Protein AF-A0A1S8C4M0-F1 (afdb_monomer_lite)

Radius of gyration: 33.31 Å; chains: 1; bounding box: 100×80×89 Å

pLDDT: mean 74.37, std 22.47, range [31.86, 97.0]

Structure (mmCIF, N/CA/C/O backbone):
data_AF-A0A1S8C4M0-F1
#
_entry.id   AF-A0A1S8C4M0-F1
#
loop_
_atom_site.group_PDB
_atom_site.id
_atom_site.type_symbol
_atom_site.label_atom_id
_atom_site.label_alt_id
_atom_site.label_comp_id
_atom_site.label_asym_id
_atom_site.label_entity_id
_atom_site.label_seq_id
_atom_site.pdbx_PDB_ins_code
_atom_site.Cartn_x
_atom_site.Cartn_y
_atom_site.Cartn_z
_atom_site.occupancy
_atom_site.B_iso_or_equiv
_atom_site.auth_seq_id
_atom_site.auth_comp_id
_atom_site.auth_asym_id
_atom_site.auth_atom_id
_atom_site.pdbx_PDB_model_num
ATOM 1 N N . MET A 1 1 ? 10.942 -2.043 18.643 1.00 88.62 1 MET A N 1
ATOM 2 C CA . MET A 1 1 ? 10.632 -0.975 17.652 1.00 88.62 1 MET A CA 1
ATOM 3 C C . MET A 1 1 ? 11.312 0.335 18.012 1.00 88.62 1 MET A C 1
ATOM 5 O O . MET A 1 1 ? 11.312 0.694 19.188 1.00 88.62 1 MET A O 1
ATOM 9 N N . ARG A 1 2 ? 11.883 1.050 17.033 1.00 90.56 2 ARG A N 1
ATOM 10 C CA . ARG A 1 2 ? 12.524 2.364 17.223 1.00 90.56 2 ARG A CA 1
ATOM 11 C C . ARG A 1 2 ? 12.150 3.335 16.090 1.00 90.56 2 ARG A C 1
ATOM 13 O O . ARG A 1 2 ? 11.425 2.985 15.162 1.00 90.56 2 ARG A O 1
ATOM 20 N N . GLY A 1 3 ? 12.601 4.586 16.212 1.00 92.50 3 GLY A N 1
ATOM 21 C CA . GLY A 1 3 ? 12.562 5.585 15.137 1.00 92.50 3 GLY A CA 1
ATOM 22 C C . GLY A 1 3 ? 11.184 5.799 14.502 1.00 92.50 3 GLY A C 1
ATOM 23 O O . GLY A 1 3 ? 10.171 5.893 15.195 1.00 92.50 3 GLY A O 1
ATOM 24 N N . GLY A 1 4 ? 11.157 5.885 13.169 1.00 92.31 4 GLY A N 1
ATOM 25 C CA . GLY A 1 4 ? 9.933 6.132 12.403 1.00 92.31 4 GLY A CA 1
ATOM 26 C C . GLY A 1 4 ? 8.882 5.029 12.548 1.00 92.31 4 GLY A C 1
ATOM 27 O O . GLY A 1 4 ? 7.693 5.331 12.562 1.00 92.31 4 GLY A O 1
ATOM 28 N N . ILE A 1 5 ? 9.301 3.772 12.730 1.00 94.56 5 ILE A N 1
ATOM 29 C CA . ILE A 1 5 ? 8.378 2.647 12.943 1.00 94.56 5 ILE A CA 1
ATOM 30 C C . ILE A 1 5 ? 7.670 2.781 14.292 1.00 94.56 5 ILE A C 1
ATOM 32 O O . ILE A 1 5 ? 6.451 2.638 14.367 1.00 94.56 5 ILE A O 1
ATOM 36 N N . LEU A 1 6 ? 8.412 3.117 15.352 1.00 94.88 6 LEU A N 1
ATOM 37 C CA . LEU A 1 6 ? 7.825 3.396 16.663 1.00 94.88 6 LEU A CA 1
ATOM 38 C C . LEU A 1 6 ? 6.861 4.589 16.604 1.00 94.88 6 LEU A C 1
ATOM 40 O O . LEU A 1 6 ? 5.791 4.530 17.202 1.00 94.88 6 LEU A O 1
ATOM 44 N N . ALA A 1 7 ? 7.212 5.645 15.867 1.00 95.25 7 ALA A N 1
ATOM 45 C CA . ALA A 1 7 ? 6.353 6.816 15.708 1.00 95.25 7 ALA A CA 1
ATOM 46 C C . ALA A 1 7 ? 5.040 6.488 14.974 1.00 95.25 7 ALA A C 1
ATOM 48 O O . ALA A 1 7 ? 3.979 6.939 15.397 1.00 95.25 7 ALA A O 1
ATOM 49 N N . ALA A 1 8 ? 5.088 5.670 13.919 1.00 94.19 8 ALA A N 1
ATOM 50 C CA . ALA A 1 8 ? 3.881 5.219 13.227 1.00 94.19 8 ALA A CA 1
ATOM 51 C C . ALA A 1 8 ? 3.015 4.306 14.102 1.00 94.19 8 ALA A C 1
ATOM 53 O O . ALA A 1 8 ? 1.800 4.470 14.128 1.00 94.19 8 ALA A O 1
ATOM 54 N N . TRP A 1 9 ? 3.624 3.395 14.867 1.00 95.25 9 TRP A N 1
ATOM 55 C CA . TRP A 1 9 ? 2.884 2.560 15.816 1.00 95.25 9 TRP A CA 1
ATOM 56 C C . TRP A 1 9 ? 2.224 3.394 16.923 1.00 95.25 9 TRP A C 1
ATOM 58 O O . TRP A 1 9 ? 1.066 3.165 17.263 1.00 95.25 9 TRP A O 1
ATOM 68 N N . ALA A 1 10 ? 2.915 4.421 17.423 1.00 95.56 10 ALA A N 1
ATOM 69 C CA . ALA A 1 10 ? 2.350 5.378 18.370 1.00 95.56 10 ALA A CA 1
ATOM 70 C C . ALA A 1 10 ? 1.155 6.141 17.775 1.00 95.56 10 ALA A C 1
ATOM 72 O O . ALA A 1 10 ? 0.122 6.273 18.430 1.00 95.56 10 ALA A O 1
ATOM 73 N N . ALA A 1 11 ? 1.274 6.602 16.526 1.00 94.25 11 ALA A N 1
ATOM 74 C CA . ALA A 1 11 ? 0.197 7.288 15.813 1.00 94.25 11 ALA A CA 1
ATOM 75 C C . ALA A 1 11 ? -1.017 6.380 15.540 1.00 94.25 11 ALA A C 1
ATOM 77 O O . ALA A 1 11 ? -2.141 6.871 15.472 1.00 94.25 11 ALA A O 1
ATOM 78 N N . ASP A 1 12 ? -0.801 5.068 15.425 1.00 92.62 12 ASP A N 1
ATOM 79 C CA . ASP A 1 12 ? -1.861 4.067 15.266 1.00 92.62 12 ASP A CA 1
ATOM 80 C C . ASP A 1 12 ? -2.571 3.723 16.590 1.00 92.62 12 ASP A C 1
ATOM 82 O O . ASP A 1 12 ? -3.593 3.044 16.578 1.00 92.62 12 ASP A O 1
ATOM 86 N N . GLY A 1 13 ? -2.075 4.212 17.735 1.00 94.62 13 GLY A N 1
ATOM 87 C CA . GLY A 1 13 ? -2.634 3.927 19.061 1.00 94.62 13 GLY A CA 1
ATOM 88 C C . GLY A 1 13 ? -1.960 2.764 19.795 1.00 94.62 13 GLY A C 1
ATOM 89 O O . GLY A 1 13 ? -2.571 2.168 20.685 1.00 94.62 13 GLY A O 1
ATOM 90 N N . PHE A 1 14 ? -0.711 2.448 19.443 1.00 94.19 14 PHE A N 1
ATOM 91 C CA . PHE A 1 14 ? 0.077 1.352 20.011 1.00 94.19 14 PHE A CA 1
ATOM 92 C C . PHE A 1 14 ? -0.670 0.004 19.957 1.00 94.19 14 PHE A C 1
ATOM 94 O O . PHE A 1 14 ? -1.312 -0.322 18.959 1.00 94.19 14 PHE A O 1
ATOM 101 N N . GLU A 1 15 ? -0.606 -0.804 21.017 1.00 94.75 15 GLU A N 1
ATOM 102 C CA . GLU A 1 15 ? -1.274 -2.103 21.109 1.00 94.75 15 GLU A CA 1
ATOM 103 C C . GLU A 1 15 ? -2.805 -2.025 21.061 1.00 94.75 15 GLU A C 1
ATOM 105 O O . GLU A 1 15 ? -3.465 -3.032 20.812 1.00 94.75 15 GLU A O 1
ATOM 110 N N . ARG A 1 16 ? -3.376 -0.839 21.300 1.00 95.12 16 ARG A N 1
ATOM 111 C CA . ARG A 1 16 ? -4.822 -0.588 21.215 1.00 95.12 16 ARG A CA 1
ATOM 112 C C . ARG A 1 16 ? -5.265 -0.205 19.801 1.00 95.12 16 ARG A C 1
ATOM 114 O O . ARG A 1 16 ? -6.466 -0.090 19.559 1.00 95.12 16 ARG A O 1
ATOM 121 N N . GLY A 1 17 ? -4.302 0.043 18.915 1.00 93.19 17 GLY A N 1
ATOM 122 C CA . GLY A 1 17 ? -4.503 0.362 17.512 1.00 93.19 17 GLY A CA 1
ATOM 123 C C . GLY A 1 17 ? -4.889 -0.841 16.663 1.00 93.19 17 GLY A C 1
ATOM 124 O O . GLY A 1 17 ? -5.008 -1.969 17.146 1.00 93.19 17 GLY A O 1
ATOM 125 N N . ARG A 1 18 ? -5.027 -0.609 15.355 1.00 92.88 18 ARG A N 1
ATOM 126 C CA . ARG A 1 18 ? -5.291 -1.686 14.384 1.00 92.88 18 ARG A CA 1
ATOM 127 C C . ARG A 1 18 ? -4.082 -2.604 14.200 1.00 92.88 18 ARG A C 1
ATOM 129 O O . ARG A 1 18 ? -4.261 -3.760 13.834 1.00 92.88 18 ARG A O 1
ATOM 136 N N . LEU A 1 19 ? -2.866 -2.115 14.456 1.00 93.50 19 LEU A N 1
ATOM 137 C CA . LEU A 1 19 ? -1.648 -2.920 14.365 1.00 93.50 19 LEU A CA 1
ATOM 138 C C . LEU A 1 19 ? -1.497 -3.921 15.519 1.00 93.50 19 LEU A C 1
ATOM 140 O O . LEU A 1 19 ? -0.955 -5.006 15.308 1.00 93.50 19 LEU A O 1
ATOM 144 N N . GLY A 1 20 ? -1.979 -3.600 16.721 1.00 95.62 20 GLY A N 1
ATOM 145 C CA . GLY A 1 20 ? -1.770 -4.438 17.902 1.00 95.62 20 GLY A CA 1
ATOM 146 C C . GLY A 1 20 ? -0.297 -4.499 18.326 1.00 95.62 20 GLY A C 1
ATOM 147 O O . GLY A 1 20 ? 0.457 -3.539 18.149 1.00 95.62 20 GLY A O 1
ATOM 148 N N . TYR A 1 21 ? 0.120 -5.619 18.918 1.00 95.94 21 TYR A N 1
ATOM 149 C CA . TYR A 1 21 ? 1.495 -5.788 19.395 1.00 95.94 21 TYR A CA 1
ATOM 150 C C . TYR A 1 21 ? 2.484 -6.091 18.257 1.00 95.94 21 TYR A C 1
ATOM 152 O O . TYR A 1 21 ? 2.124 -6.779 17.295 1.00 95.94 21 TYR A O 1
ATOM 160 N N . PRO A 1 22 ? 3.750 -5.647 18.375 1.00 95.69 22 PRO A N 1
ATOM 161 C CA . PRO A 1 22 ? 4.818 -6.089 17.486 1.00 95.69 22 PRO A CA 1
ATOM 162 C C . PRO A 1 22 ? 5.064 -7.596 17.642 1.00 95.69 22 PRO A C 1
ATOM 164 O O . PRO A 1 22 ? 5.117 -8.114 18.757 1.00 95.69 22 PRO A O 1
ATOM 167 N N . THR A 1 23 ? 5.231 -8.300 16.525 1.00 96.12 23 THR A N 1
ATOM 168 C CA . THR A 1 23 ? 5.541 -9.741 16.488 1.00 96.12 23 THR A CA 1
ATOM 169 C C . THR A 1 23 ? 7.000 -10.016 16.147 1.00 96.12 23 THR A C 1
ATOM 171 O O . THR A 1 23 ? 7.504 -11.098 16.441 1.00 96.12 23 THR A O 1
ATOM 174 N N . THR A 1 24 ? 7.691 -9.040 15.559 1.00 94.50 24 THR A N 1
ATOM 175 C CA . THR A 1 24 ? 9.130 -9.096 15.305 1.00 94.50 24 THR A CA 1
ATOM 176 C C . THR A 1 24 ? 9.814 -7.857 15.847 1.00 94.50 24 THR A C 1
ATOM 178 O O . THR A 1 24 ? 9.192 -6.820 16.072 1.00 94.50 24 THR A O 1
ATOM 181 N N . GLU A 1 25 ? 11.130 -7.944 15.994 1.00 92.69 25 GLU A N 1
ATOM 182 C CA . GLU A 1 25 ? 11.943 -6.740 16.065 1.00 92.69 25 GLU A CA 1
ATOM 183 C C . GLU A 1 25 ? 12.000 -6.040 14.703 1.00 92.69 25 GLU A C 1
ATOM 185 O O . GLU A 1 25 ? 11.656 -6.599 13.653 1.00 92.69 25 GLU A O 1
ATOM 190 N N . GLU A 1 26 ? 12.444 -4.791 14.745 1.00 93.38 26 GLU A N 1
ATOM 191 C CA . GLU A 1 26 ? 12.746 -4.007 13.555 1.00 93.38 26 GLU A CA 1
ATOM 192 C C . GLU A 1 26 ? 13.891 -4.660 12.775 1.00 93.38 26 GLU A C 1
ATOM 194 O O . GLU A 1 26 ? 14.965 -4.921 13.321 1.00 93.38 26 GLU A O 1
ATOM 199 N N . THR A 1 27 ? 13.641 -4.937 11.498 1.00 93.44 27 THR A N 1
ATOM 200 C CA . THR A 1 27 ? 14.558 -5.644 10.602 1.00 93.44 27 THR A CA 1
ATOM 201 C C . THR A 1 27 ? 14.859 -4.762 9.399 1.00 93.44 27 THR A C 1
ATOM 203 O O . THR A 1 27 ? 13.947 -4.191 8.808 1.00 93.44 27 THR A O 1
ATOM 206 N N . ALA A 1 28 ? 16.135 -4.635 9.033 1.00 91.44 28 ALA A N 1
ATOM 207 C CA . ALA A 1 28 ? 16.526 -3.918 7.824 1.00 91.44 28 ALA A CA 1
ATOM 208 C C . ALA A 1 28 ? 16.051 -4.668 6.569 1.00 91.44 28 ALA A C 1
ATOM 210 O O . ALA A 1 28 ? 16.033 -5.901 6.543 1.00 91.44 28 ALA A O 1
ATOM 211 N N . THR A 1 29 ? 15.692 -3.926 5.526 1.00 87.38 29 THR A N 1
ATOM 212 C CA . THR A 1 29 ? 15.385 -4.506 4.215 1.00 87.38 29 THR A CA 1
ATOM 213 C C . THR A 1 29 ? 16.646 -5.094 3.592 1.00 87.38 29 THR A C 1
ATOM 215 O O . THR A 1 29 ? 17.767 -4.699 3.923 1.00 87.38 29 THR A O 1
ATOM 218 N N . VAL A 1 30 ? 16.485 -6.065 2.692 1.00 85.25 30 VAL A N 1
ATOM 219 C CA . VAL A 1 30 ? 17.631 -6.806 2.127 1.00 85.25 30 VAL A CA 1
ATOM 220 C C . VAL A 1 30 ? 18.541 -5.897 1.300 1.00 85.25 30 VAL A C 1
ATOM 222 O O . VAL A 1 30 ? 19.758 -6.066 1.293 1.00 85.25 30 VAL A O 1
ATOM 225 N N . ASP A 1 31 ? 17.951 -4.919 0.622 1.00 81.75 31 ASP A N 1
ATOM 226 C CA . ASP A 1 31 ? 18.641 -3.902 -0.170 1.00 81.75 31 ASP A CA 1
ATOM 227 C C . ASP A 1 31 ? 19.213 -2.746 0.677 1.00 81.75 31 ASP A C 1
ATOM 229 O O . ASP A 1 31 ? 19.894 -1.869 0.145 1.00 81.75 31 ASP A O 1
ATOM 233 N N . GLY A 1 32 ? 18.944 -2.731 1.988 1.00 85.00 32 GLY A N 1
ATOM 234 C CA . GLY A 1 32 ? 19.356 -1.673 2.908 1.00 85.00 32 GLY A CA 1
ATOM 235 C C . GLY A 1 32 ? 18.655 -0.329 2.686 1.00 85.00 32 GLY A C 1
ATOM 236 O O . GLY A 1 32 ? 19.097 0.676 3.244 1.00 85.00 32 GLY A O 1
ATOM 237 N N . SER A 1 33 ? 17.590 -0.278 1.879 1.00 85.44 33 SER A N 1
ATOM 238 C CA . SER A 1 33 ? 16.848 0.958 1.593 1.00 85.44 33 SER A CA 1
ATOM 239 C C . SER A 1 33 ? 15.927 1.401 2.735 1.00 85.44 33 SER A C 1
ATOM 241 O O . SER A 1 33 ? 15.487 2.554 2.763 1.00 85.44 33 SER A O 1
ATOM 243 N N . GLY A 1 34 ? 15.661 0.520 3.699 1.00 90.75 34 GLY A N 1
ATOM 244 C CA . GLY A 1 34 ? 14.753 0.791 4.797 1.00 90.75 34 GLY A CA 1
ATOM 245 C C . GLY A 1 34 ? 14.803 -0.239 5.919 1.00 90.75 34 GLY A C 1
ATOM 246 O O . GLY A 1 34 ? 15.729 -1.041 6.052 1.00 90.75 34 GLY A O 1
ATOM 247 N N . ALA A 1 35 ? 13.772 -0.190 6.750 1.00 93.31 35 ALA A N 1
ATOM 248 C CA . ALA A 1 35 ? 13.523 -1.144 7.816 1.00 93.31 35 ALA A CA 1
ATOM 249 C C . ALA A 1 35 ? 12.028 -1.443 7.894 1.00 93.31 35 ALA A C 1
ATOM 251 O O . ALA A 1 35 ? 11.201 -0.613 7.532 1.00 93.31 35 ALA A O 1
ATOM 252 N N . PHE A 1 36 ? 11.662 -2.612 8.397 1.00 93.50 36 PHE A N 1
ATOM 253 C CA . PHE A 1 36 ? 10.274 -2.980 8.622 1.00 93.50 36 PHE A CA 1
ATOM 254 C C . PHE A 1 36 ? 10.101 -3.689 9.961 1.00 93.50 36 PHE A C 1
ATOM 256 O O . PHE A 1 36 ? 11.040 -4.248 10.530 1.00 93.50 36 PHE A O 1
ATOM 263 N N . GLY A 1 37 ? 8.875 -3.668 10.467 1.00 94.94 37 GLY A N 1
ATOM 264 C CA . GLY A 1 37 ? 8.465 -4.408 11.651 1.00 94.94 37 GLY A CA 1
ATOM 265 C C . GLY A 1 37 ? 7.113 -5.063 11.422 1.00 94.94 37 GLY A C 1
ATOM 266 O O . GLY A 1 37 ? 6.201 -4.430 10.885 1.00 94.94 37 GLY A O 1
ATOM 267 N N . TRP A 1 38 ? 6.985 -6.320 11.838 1.00 95.25 38 TRP A N 1
ATOM 268 C CA . TRP A 1 38 ? 5.715 -7.032 11.823 1.00 95.25 38 TRP A CA 1
ATOM 269 C C . TRP A 1 38 ? 4.949 -6.799 13.117 1.00 95.25 38 TRP A C 1
ATOM 271 O O . TRP A 1 38 ? 5.523 -6.718 14.206 1.00 95.25 38 TRP A O 1
ATOM 281 N N . PHE A 1 39 ? 3.636 -6.713 12.972 1.00 96.38 39 PHE A N 1
ATOM 282 C CA . PHE A 1 39 ? 2.665 -6.532 14.033 1.00 96.38 39 PHE A CA 1
ATOM 283 C C . PHE A 1 39 ? 1.536 -7.547 13.852 1.00 96.38 39 PHE A C 1
ATOM 285 O O . PHE A 1 39 ? 1.363 -8.131 12.782 1.00 96.38 39 PHE A O 1
ATOM 292 N N . GLN A 1 40 ? 0.743 -7.763 14.897 1.00 95.44 40 GLN A N 1
ATOM 293 C CA . GLN A 1 40 ? -0.381 -8.702 14.855 1.00 95.44 40 GLN A CA 1
ATOM 294 C C . GLN A 1 40 ? -1.384 -8.379 13.737 1.00 95.44 40 GLN A C 1
ATOM 296 O O . GLN A 1 40 ? -1.908 -9.290 13.102 1.00 95.44 40 GLN A O 1
ATOM 301 N N . GLY A 1 41 ? -1.635 -7.091 13.497 1.00 93.25 41 GLY A N 1
ATOM 302 C CA . GLY A 1 41 ? -2.585 -6.603 12.499 1.00 93.25 41 GLY A CA 1
ATOM 303 C C . GLY A 1 41 ? -1.973 -6.190 11.159 1.00 93.25 41 GLY A C 1
ATOM 304 O O . GLY A 1 41 ? -2.705 -5.733 10.284 1.00 93.25 41 GLY A O 1
ATOM 305 N N . GLY A 1 42 ? -0.656 -6.314 10.965 1.00 94.19 42 GLY A N 1
ATOM 306 C CA . GLY A 1 42 ? -0.018 -5.868 9.726 1.00 94.19 42 GLY A CA 1
ATOM 307 C C . GLY A 1 42 ? 1.485 -5.659 9.843 1.00 94.19 42 GLY A C 1
ATOM 308 O O . GLY A 1 42 ? 2.169 -6.318 10.622 1.00 94.19 42 GLY A O 1
ATOM 309 N N . ALA A 1 43 ? 2.010 -4.730 9.058 1.00 94.25 43 ALA A N 1
ATOM 310 C CA . ALA A 1 43 ? 3.410 -4.351 9.086 1.00 94.25 43 ALA A CA 1
ATOM 311 C C . ALA A 1 43 ? 3.553 -2.838 8.964 1.00 94.25 43 ALA A C 1
ATOM 313 O O . ALA A 1 43 ? 2.720 -2.147 8.373 1.00 94.25 43 ALA A O 1
ATOM 314 N N . VAL A 1 44 ? 4.653 -2.337 9.508 1.00 94.81 44 VAL A N 1
ATOM 315 C CA . VAL A 1 44 ? 5.096 -0.968 9.276 1.00 94.81 44 VAL A CA 1
ATOM 316 C C . VAL A 1 44 ? 6.409 -1.037 8.525 1.00 94.81 44 VAL A C 1
ATOM 318 O O . VAL A 1 44 ? 7.374 -1.621 9.016 1.00 94.81 44 VAL A O 1
ATOM 321 N N . TYR A 1 45 ? 6.432 -0.439 7.342 1.00 93.19 45 TYR A N 1
ATOM 322 C CA . TYR A 1 45 ? 7.621 -0.300 6.514 1.00 93.19 45 TYR A CA 1
ATOM 323 C C . TYR A 1 45 ? 8.132 1.128 6.607 1.00 93.19 45 TYR A C 1
ATOM 325 O O . TYR A 1 45 ? 7.358 2.065 6.475 1.00 93.19 45 TYR A O 1
ATOM 333 N N . TRP A 1 46 ? 9.421 1.325 6.813 1.00 93.94 46 TRP A N 1
ATOM 334 C CA . TRP A 1 46 ? 10.039 2.637 6.887 1.00 93.94 46 TRP A CA 1
ATOM 335 C C . TRP A 1 46 ? 11.171 2.749 5.878 1.00 93.94 46 TRP A C 1
ATOM 337 O O . TRP A 1 46 ? 12.013 1.862 5.780 1.00 93.94 46 TRP A O 1
ATOM 347 N N . SER A 1 47 ? 11.229 3.876 5.174 1.00 90.38 47 SER A N 1
ATOM 348 C CA . SER A 1 47 ? 12.402 4.264 4.391 1.00 90.38 47 SER A CA 1
ATOM 349 C C . SER A 1 47 ? 12.727 5.745 4.605 1.00 90.38 47 SER A C 1
ATOM 351 O O . SER A 1 47 ? 11.829 6.526 4.938 1.00 90.38 47 SER A O 1
ATOM 353 N N . PRO A 1 48 ? 13.973 6.187 4.360 1.00 88.88 48 PRO A N 1
ATOM 354 C CA . PRO A 1 48 ? 14.314 7.609 4.381 1.00 88.88 48 PRO A CA 1
ATOM 355 C C . PRO A 1 48 ? 13.521 8.434 3.358 1.00 88.88 48 PRO A C 1
ATOM 357 O O . PRO A 1 48 ? 13.286 9.618 3.575 1.00 88.88 48 PRO A O 1
ATOM 360 N N . ALA A 1 49 ? 13.117 7.815 2.243 1.00 86.44 49 ALA A N 1
ATOM 361 C CA . ALA A 1 49 ? 12.422 8.488 1.151 1.00 86.44 49 ALA A CA 1
ATOM 362 C C . ALA A 1 49 ? 10.932 8.709 1.439 1.00 86.44 49 ALA A C 1
ATOM 364 O O . ALA A 1 49 ? 10.374 9.727 1.038 1.00 86.44 49 ALA A O 1
ATOM 365 N N . THR A 1 50 ? 10.282 7.751 2.104 1.00 86.31 50 THR A N 1
ATOM 366 C CA . THR A 1 50 ? 8.818 7.728 2.247 1.00 86.31 50 THR A CA 1
ATOM 367 C C . THR A 1 50 ? 8.363 7.839 3.696 1.00 86.31 50 THR A C 1
ATOM 369 O O . THR A 1 50 ? 7.185 8.068 3.946 1.00 86.31 50 THR A O 1
ATOM 372 N N . GLY A 1 51 ? 9.265 7.732 4.671 1.00 91.00 51 GLY A N 1
ATOM 373 C CA . GLY A 1 51 ? 8.889 7.631 6.076 1.00 91.00 51 GLY A CA 1
ATOM 374 C C . GLY A 1 51 ? 8.221 6.291 6.385 1.00 91.00 51 GLY A C 1
ATOM 375 O O . GLY A 1 51 ? 8.397 5.317 5.655 1.00 91.00 51 GLY A O 1
ATOM 376 N N . ALA A 1 52 ? 7.491 6.229 7.499 1.00 93.44 52 ALA A N 1
ATOM 377 C CA . ALA A 1 52 ? 6.827 5.008 7.939 1.00 93.44 52 ALA A CA 1
ATOM 378 C C . ALA A 1 52 ? 5.445 4.860 7.289 1.00 93.44 52 ALA A C 1
ATOM 380 O O . ALA A 1 52 ? 4.598 5.743 7.398 1.00 93.44 52 ALA A O 1
ATOM 381 N N . GLN A 1 53 ? 5.226 3.717 6.651 1.00 93.44 53 GLN A N 1
ATOM 382 C CA . GLN A 1 53 ? 4.026 3.330 5.934 1.00 93.44 53 GLN A CA 1
ATOM 383 C C . GLN A 1 53 ? 3.413 2.107 6.605 1.00 93.44 53 GLN A C 1
ATOM 385 O O . GLN A 1 53 ? 4.041 1.054 6.721 1.00 93.44 53 GLN A O 1
ATOM 390 N N . VAL A 1 54 ? 2.179 2.271 7.073 1.00 92.75 54 VAL A N 1
ATOM 391 C CA . VAL A 1 54 ? 1.396 1.205 7.699 1.00 92.75 54 VAL A CA 1
ATOM 392 C C . VAL A 1 54 ? 0.638 0.451 6.612 1.00 92.75 54 VAL A C 1
ATOM 394 O O . VAL A 1 54 ? -0.066 1.065 5.806 1.00 92.75 54 VAL A O 1
ATOM 397 N N . MET A 1 55 ? 0.772 -0.873 6.604 1.00 92.31 55 MET A N 1
ATOM 398 C CA . MET A 1 55 ? 0.108 -1.763 5.654 1.00 92.31 55 MET A CA 1
ATOM 399 C C . MET A 1 55 ? -0.495 -2.957 6.386 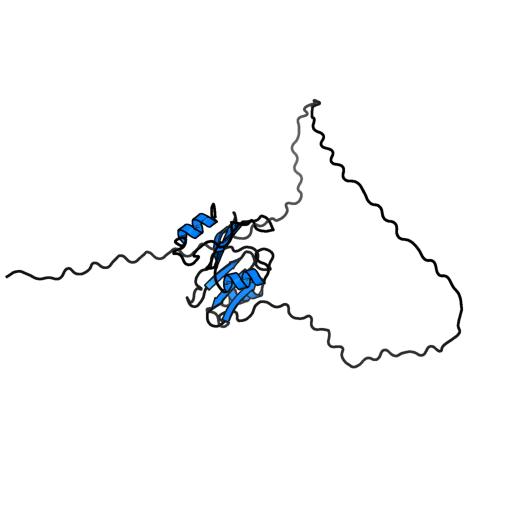1.00 92.31 55 MET A C 1
ATOM 401 O O . MET A 1 55 ? 0.096 -3.478 7.333 1.00 92.31 55 MET A O 1
ATOM 405 N N . SER A 1 56 ? -1.663 -3.411 5.939 1.00 91.81 56 SER A N 1
ATOM 406 C CA . SER A 1 56 ? -2.380 -4.508 6.586 1.00 91.81 56 SER A CA 1
ATOM 407 C C . SER A 1 56 ? -3.114 -5.404 5.589 1.00 91.81 56 SER A C 1
ATOM 409 O O . SER A 1 56 ? -3.196 -5.109 4.394 1.00 91.81 56 SER A O 1
ATOM 411 N N . GLY A 1 57 ? -3.614 -6.534 6.096 1.00 91.44 57 GLY A N 1
ATOM 412 C CA . GLY A 1 57 ? -4.547 -7.409 5.387 1.00 91.44 57 GLY A CA 1
ATOM 413 C C . GLY A 1 57 ? -4.094 -7.848 3.993 1.00 91.44 57 GLY A C 1
ATOM 414 O O . GLY A 1 57 ? -2.924 -8.163 3.761 1.00 91.44 57 GLY A O 1
ATOM 415 N N . ASP A 1 58 ? -5.052 -7.875 3.065 1.00 93.00 58 ASP A N 1
ATOM 416 C CA . ASP A 1 58 ? -4.859 -8.418 1.717 1.00 93.00 58 ASP A CA 1
ATOM 417 C C . ASP A 1 58 ? -3.822 -7.621 0.908 1.00 93.00 58 ASP A C 1
ATOM 419 O O . ASP A 1 58 ? -3.102 -8.200 0.099 1.00 93.00 58 ASP A O 1
ATOM 423 N N . ILE A 1 59 ? -3.707 -6.304 1.134 1.00 93.94 59 ILE A N 1
ATOM 424 C CA . ILE A 1 59 ? -2.722 -5.460 0.437 1.00 93.94 59 ILE A CA 1
ATOM 425 C C . ILE A 1 59 ? -1.304 -5.865 0.832 1.00 93.94 59 ILE A C 1
ATOM 427 O O . ILE A 1 59 ? -0.448 -6.051 -0.036 1.00 93.94 59 ILE A O 1
ATOM 431 N N . LEU A 1 60 ? -1.062 -6.030 2.135 1.00 93.69 60 LEU A N 1
ATOM 432 C CA . LEU A 1 60 ? 0.223 -6.507 2.633 1.00 93.69 60 LEU A CA 1
ATOM 433 C C . LEU A 1 60 ? 0.514 -7.918 2.113 1.00 93.69 60 LEU A C 1
ATOM 435 O O . LEU A 1 60 ? 1.610 -8.164 1.620 1.00 93.69 60 LEU A O 1
ATOM 439 N N . ALA A 1 61 ? -0.470 -8.819 2.156 1.00 92.50 61 ALA A N 1
ATOM 440 C CA . ALA A 1 61 ? -0.317 -10.182 1.655 1.00 92.50 61 ALA A CA 1
ATOM 441 C C . ALA A 1 61 ? 0.039 -10.222 0.157 1.00 92.50 61 ALA A C 1
ATOM 443 O O . ALA A 1 61 ? 0.949 -10.954 -0.235 1.00 92.50 61 ALA A O 1
ATOM 444 N N . ALA A 1 62 ? -0.620 -9.405 -0.671 1.00 93.12 62 ALA A N 1
ATOM 445 C CA . ALA A 1 62 ? -0.325 -9.302 -2.099 1.00 93.12 62 ALA A CA 1
ATOM 446 C C . ALA A 1 62 ? 1.097 -8.775 -2.352 1.00 93.12 62 ALA A C 1
ATOM 448 O O . ALA A 1 62 ? 1.827 -9.333 -3.171 1.00 93.12 62 ALA A O 1
ATOM 449 N N . TRP A 1 63 ? 1.526 -7.747 -1.611 1.00 93.31 63 TRP A N 1
ATOM 450 C CA . TRP A 1 63 ? 2.877 -7.192 -1.740 1.00 93.31 63 TRP A CA 1
ATOM 451 C C . TRP A 1 63 ? 3.973 -8.168 -1.275 1.00 93.31 63 TRP A C 1
ATOM 453 O O . TRP A 1 63 ? 5.014 -8.300 -1.919 1.00 93.31 63 TRP A O 1
ATOM 463 N N . VAL A 1 64 ? 3.722 -8.922 -0.204 1.00 91.31 64 VAL A N 1
ATOM 464 C CA . VAL A 1 64 ? 4.605 -10.002 0.268 1.00 91.31 64 VAL A CA 1
ATOM 465 C C . VAL A 1 64 ? 4.740 -11.096 -0.791 1.00 91.31 64 VAL A C 1
ATOM 467 O O . VAL A 1 64 ? 5.851 -11.527 -1.100 1.00 91.31 64 VAL A O 1
ATOM 470 N N . ALA A 1 65 ? 3.619 -11.529 -1.375 1.00 91.56 65 ALA A N 1
ATOM 471 C CA . ALA A 1 65 ? 3.577 -12.636 -2.329 1.00 91.56 65 ALA A CA 1
ATOM 472 C C . ALA A 1 65 ? 4.392 -12.371 -3.605 1.00 91.56 65 ALA A C 1
ATOM 474 O O . ALA A 1 65 ? 4.907 -13.309 -4.213 1.00 91.56 65 ALA A O 1
ATOM 475 N N . GLN A 1 66 ? 4.551 -11.105 -3.992 1.00 89.75 66 GLN A N 1
ATOM 476 C CA . GLN A 1 66 ? 5.366 -10.715 -5.144 1.00 89.75 66 GLN A CA 1
ATOM 477 C C . GLN A 1 66 ? 6.853 -10.466 -4.819 1.00 89.75 66 GLN A C 1
ATOM 479 O O . GLN A 1 66 ? 7.600 -10.070 -5.714 1.00 89.75 66 GLN A O 1
ATOM 484 N N . GLY A 1 67 ? 7.291 -10.667 -3.571 1.00 89.25 67 GLY A N 1
ATOM 485 C CA . GLY A 1 67 ? 8.692 -10.500 -3.168 1.00 89.25 67 GLY A CA 1
ATOM 486 C C . GLY A 1 67 ? 9.047 -9.135 -2.572 1.00 89.25 67 GLY A C 1
ATOM 487 O O . GLY A 1 67 ? 10.201 -8.721 -2.678 1.00 89.25 67 GLY A O 1
ATOM 488 N N . PHE A 1 68 ? 8.090 -8.451 -1.936 1.00 90.06 68 PHE A N 1
ATOM 489 C CA . PHE A 1 68 ? 8.311 -7.186 -1.223 1.00 90.06 68 PHE A CA 1
ATOM 490 C C . PHE A 1 68 ? 8.937 -6.088 -2.108 1.00 90.06 68 PHE A C 1
ATOM 492 O O . PHE A 1 68 ? 8.519 -5.897 -3.254 1.00 90.06 68 PHE A O 1
ATOM 499 N N . GLU A 1 69 ? 9.932 -5.361 -1.590 1.00 87.94 69 GLU A N 1
ATOM 500 C CA . GLU A 1 69 ? 10.665 -4.299 -2.276 1.00 87.94 69 GLU A CA 1
ATOM 501 C C . GLU A 1 69 ? 11.496 -4.796 -3.464 1.00 87.94 69 GLU A C 1
ATOM 503 O O . GLU A 1 69 ? 11.794 -4.023 -4.369 1.00 87.94 69 GLU A O 1
ATOM 508 N N . GLN A 1 70 ? 11.828 -6.090 -3.501 1.00 88.31 70 GLN A N 1
ATOM 509 C CA . GLN A 1 70 ? 12.514 -6.719 -4.634 1.00 88.31 70 GLN A CA 1
ATOM 510 C C . GLN A 1 70 ? 11.538 -7.133 -5.747 1.00 88.31 70 GLN A C 1
ATOM 512 O O . GLN A 1 70 ? 11.959 -7.531 -6.835 1.00 88.31 70 GLN A O 1
ATOM 517 N N . GLY A 1 71 ? 10.234 -7.067 -5.468 1.00 89.94 71 GLY A N 1
ATOM 518 C CA . GLY A 1 71 ? 9.174 -7.382 -6.410 1.00 89.94 71 GLY A CA 1
ATOM 519 C C . GLY A 1 71 ? 8.927 -6.276 -7.443 1.00 89.94 71 GLY A C 1
ATOM 520 O O . GLY A 1 71 ? 9.499 -5.187 -7.368 1.00 89.94 71 GLY A O 1
ATOM 521 N N . PRO A 1 72 ? 8.012 -6.508 -8.401 1.00 92.00 72 PRO A N 1
ATOM 522 C CA . PRO A 1 72 ? 7.758 -5.587 -9.510 1.00 92.00 72 PRO A CA 1
ATOM 523 C C . PRO A 1 72 ? 7.294 -4.186 -9.096 1.00 92.00 72 PRO A C 1
ATOM 525 O O . PRO A 1 72 ? 7.458 -3.248 -9.872 1.00 92.00 72 PRO A O 1
ATOM 528 N N . LEU A 1 73 ? 6.691 -4.034 -7.911 1.00 93.44 73 LEU A N 1
ATOM 529 C CA . LEU A 1 73 ? 6.193 -2.739 -7.435 1.00 93.44 73 LEU A CA 1
ATOM 530 C C . LEU A 1 73 ? 7.260 -1.892 -6.731 1.00 93.44 73 LEU A C 1
ATOM 532 O O . LEU A 1 73 ? 7.101 -0.673 -6.671 1.00 93.44 73 LEU A O 1
ATOM 536 N N . GLY A 1 74 ? 8.324 -2.508 -6.212 1.00 91.50 74 GLY A N 1
ATOM 537 C CA . GLY A 1 74 ? 9.300 -1.833 -5.360 1.00 91.50 74 GLY A CA 1
ATOM 538 C C . GLY A 1 74 ? 8.767 -1.501 -3.961 1.00 91.50 74 GLY A C 1
ATOM 539 O O . GLY A 1 74 ? 7.84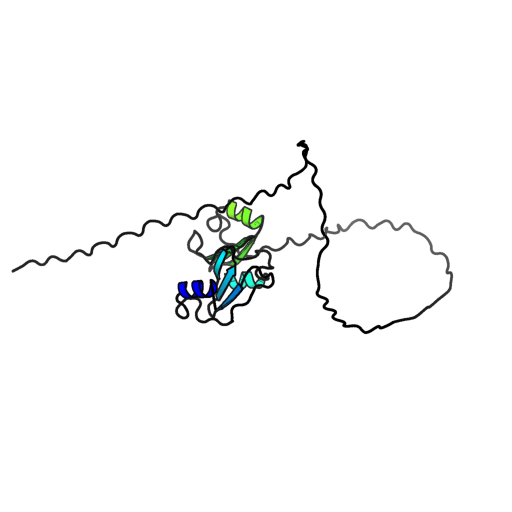1 -2.141 -3.449 1.00 91.50 74 GLY A O 1
ATOM 540 N N . SER A 1 75 ? 9.372 -0.488 -3.337 1.00 90.81 75 SER A N 1
ATOM 541 C CA . SER A 1 75 ? 9.010 -0.014 -1.993 1.00 90.81 75 SER A CA 1
ATOM 542 C C . SER A 1 75 ? 7.689 0.773 -1.978 1.00 90.81 75 SER A C 1
ATOM 544 O O . SER A 1 75 ? 7.376 1.465 -2.955 1.00 90.81 75 SER A O 1
ATOM 546 N N . PRO A 1 76 ? 6.928 0.736 -0.867 1.00 91.88 76 PRO A N 1
ATOM 547 C CA . PRO A 1 76 ? 5.719 1.539 -0.706 1.00 91.88 76 PRO A CA 1
ATOM 548 C C . PRO A 1 76 ? 6.042 3.036 -0.620 1.00 91.88 76 PRO A C 1
ATOM 550 O O . PRO A 1 76 ? 6.953 3.461 0.098 1.00 91.88 76 PRO A O 1
ATOM 553 N N . THR A 1 77 ? 5.265 3.841 -1.344 1.00 91.94 77 THR A N 1
ATOM 554 C CA . THR A 1 77 ? 5.340 5.311 -1.354 1.00 91.94 77 THR A CA 1
ATOM 555 C C . THR A 1 77 ? 4.243 5.959 -0.524 1.00 91.94 77 THR A C 1
ATOM 557 O O . THR A 1 77 ? 4.417 7.085 -0.063 1.00 91.94 77 THR A O 1
ATOM 560 N N . THR A 1 78 ? 3.146 5.242 -0.283 1.00 91.06 78 THR A N 1
ATOM 561 C CA . THR A 1 78 ? 2.067 5.659 0.615 1.00 91.06 78 THR A CA 1
ATOM 562 C C . THR A 1 78 ? 1.700 4.533 1.568 1.00 91.06 78 THR A C 1
ATOM 564 O O . THR A 1 78 ? 2.021 3.370 1.338 1.00 91.06 78 THR A O 1
ATOM 567 N N . GLY A 1 79 ? 0.959 4.871 2.616 1.00 88.94 79 GLY A N 1
ATOM 568 C CA . GLY A 1 79 ? 0.291 3.892 3.453 1.00 88.94 79 GLY A CA 1
ATOM 569 C C . GLY A 1 79 ? -0.956 3.376 2.749 1.00 88.94 79 GLY A C 1
ATOM 570 O O . GLY A 1 79 ? -1.340 3.851 1.668 1.00 88.94 79 GLY A O 1
ATOM 571 N N . GLU A 1 80 ? -1.605 2.408 3.382 1.00 92.25 80 GLU A N 1
ATOM 572 C CA . GLU A 1 80 ? -2.961 2.023 3.012 1.00 92.25 80 GLU A CA 1
ATOM 573 C C . GLU A 1 80 ? -3.929 3.200 3.237 1.00 92.25 80 GLU A C 1
ATOM 575 O O . GLU A 1 80 ? -4.025 3.737 4.344 1.00 92.25 80 GLU A O 1
ATOM 580 N N . HIS A 1 81 ? -4.632 3.609 2.180 1.00 91.44 81 HIS A N 1
ATOM 581 C CA . HIS A 1 81 ? -5.611 4.701 2.184 1.00 91.44 81 HIS A CA 1
ATOM 582 C C . HIS A 1 81 ? -6.895 4.275 1.457 1.00 91.44 81 HIS A C 1
ATOM 584 O O . HIS A 1 81 ? -6.835 3.396 0.597 1.00 91.44 81 HIS A O 1
ATOM 590 N N . PRO A 1 82 ? -8.062 4.861 1.777 1.00 94.06 82 PRO A N 1
ATOM 591 C CA . PRO A 1 82 ? -9.303 4.538 1.079 1.00 94.06 82 PRO A CA 1
ATOM 592 C C . PRO A 1 82 ? -9.248 4.954 -0.399 1.00 94.06 82 PRO A C 1
ATOM 594 O O . PRO A 1 82 ? -8.648 5.974 -0.743 1.00 94.06 82 PRO A O 1
ATOM 597 N N . THR A 1 83 ? -9.904 4.181 -1.265 1.00 93.75 83 THR A N 1
ATOM 598 C CA . THR A 1 83 ? -10.111 4.538 -2.679 1.00 93.75 83 THR A CA 1
ATOM 599 C C . THR A 1 83 ? -11.061 5.724 -2.833 1.00 93.75 83 THR A C 1
ATOM 601 O O . THR A 1 83 ? -11.810 6.059 -1.912 1.00 93.75 83 THR A O 1
ATOM 604 N N . ALA A 1 84 ? -11.060 6.372 -4.002 1.00 90.81 84 ALA A N 1
ATOM 605 C CA . ALA A 1 84 ? -11.828 7.597 -4.229 1.00 90.81 84 ALA A CA 1
ATOM 606 C C . ALA A 1 84 ? -13.348 7.367 -4.193 1.00 90.81 84 ALA A C 1
ATOM 608 O O . ALA A 1 84 ? -14.110 8.281 -3.884 1.00 90.81 84 ALA A O 1
ATOM 609 N N . ASP A 1 85 ? -13.795 6.149 -4.494 1.00 91.38 85 ASP A N 1
ATOM 610 C CA . ASP A 1 85 ? -15.190 5.724 -4.361 1.00 91.38 85 ASP A CA 1
ATOM 611 C C . ASP A 1 85 ? -15.579 5.285 -2.932 1.00 91.38 85 ASP A C 1
ATOM 613 O O . ASP A 1 85 ? -16.753 5.011 -2.670 1.00 91.38 85 ASP A O 1
ATOM 617 N N . GLY A 1 86 ? -14.610 5.205 -2.011 1.00 92.81 86 GLY A N 1
ATOM 618 C CA . GLY A 1 86 ? -14.795 4.793 -0.620 1.00 92.81 86 GLY A CA 1
ATOM 619 C C . GLY A 1 86 ? -15.128 3.311 -0.416 1.00 92.81 86 GLY A C 1
ATOM 620 O O . GLY A 1 86 ? -15.542 2.938 0.682 1.00 92.81 86 GLY A O 1
ATOM 621 N N . ARG A 1 87 ? -14.994 2.456 -1.439 1.00 93.69 87 ARG A N 1
ATOM 622 C CA . ARG A 1 87 ? -15.392 1.032 -1.369 1.00 93.69 87 ARG A CA 1
ATOM 623 C C . ARG A 1 87 ? -14.229 0.073 -1.159 1.00 93.69 87 ARG A C 1
ATOM 625 O O . ARG A 1 87 ? -14.446 -1.132 -1.024 1.00 93.69 87 ARG A O 1
ATOM 632 N N . GLY A 1 88 ? -13.012 0.587 -1.109 1.00 94.31 88 GLY A N 1
ATOM 633 C CA . GLY A 1 88 ? -11.806 -0.208 -1.011 1.00 94.31 88 GLY A CA 1
ATOM 634 C C . GLY A 1 88 ? -10.654 0.574 -0.410 1.00 94.31 88 GLY A C 1
ATOM 635 O O . GLY A 1 88 ? -10.806 1.713 0.032 1.00 94.31 88 GLY A O 1
ATOM 636 N N . SER A 1 89 ? -9.496 -0.067 -0.425 1.00 95.31 89 SER A N 1
ATOM 637 C CA . SER A 1 89 ? -8.233 0.517 0.003 1.00 95.31 89 SER A CA 1
ATOM 638 C C . SER A 1 89 ? -7.219 0.418 -1.126 1.00 95.31 89 SER A C 1
ATOM 640 O O . SER A 1 89 ? -7.285 -0.494 -1.951 1.00 95.31 89 SER A O 1
ATOM 642 N N . ALA A 1 90 ? -6.252 1.322 -1.142 1.00 95.69 90 ALA A N 1
ATOM 643 C CA . ALA A 1 90 ? -5.132 1.285 -2.057 1.00 95.69 90 ALA A CA 1
ATOM 644 C C . ALA A 1 90 ? -3.822 1.632 -1.348 1.00 95.69 90 ALA A C 1
ATOM 646 O O . ALA A 1 90 ? -3.792 2.324 -0.329 1.00 95.69 90 ALA A O 1
ATOM 647 N N . THR A 1 91 ? -2.723 1.169 -1.929 1.00 96.25 91 THR A N 1
ATOM 648 C CA . THR A 1 91 ? -1.364 1.574 -1.575 1.00 96.25 91 THR A CA 1
ATOM 649 C C . THR A 1 91 ? -0.580 1.809 -2.854 1.00 96.25 91 THR A C 1
ATOM 651 O O . THR A 1 91 ? -0.608 0.976 -3.761 1.00 96.25 91 THR A O 1
ATOM 654 N N . TRP A 1 92 ? 0.134 2.931 -2.916 1.00 95.00 92 TRP A N 1
ATOM 655 C CA . TRP A 1 92 ? 1.068 3.221 -3.993 1.00 95.00 92 TRP A CA 1
ATOM 656 C C . TRP A 1 92 ? 2.469 2.740 -3.639 1.00 95.00 92 TRP A C 1
ATOM 658 O O . TRP A 1 92 ? 2.904 2.779 -2.486 1.00 95.00 92 TRP A O 1
ATOM 668 N N . PHE A 1 93 ? 3.176 2.308 -4.671 1.00 95.00 93 PHE A N 1
ATOM 669 C CA . PHE A 1 93 ? 4.551 1.844 -4.637 1.00 95.00 93 PHE A CA 1
ATOM 670 C C . PHE A 1 93 ? 5.354 2.563 -5.722 1.00 95.00 93 PHE A C 1
ATOM 672 O O . PHE A 1 93 ? 4.796 3.230 -6.596 1.00 95.00 93 PHE A O 1
ATOM 679 N N . GLN A 1 94 ? 6.676 2.410 -5.694 1.00 92.81 94 GLN A N 1
ATOM 680 C CA . GLN A 1 94 ? 7.590 3.052 -6.647 1.00 92.81 94 GLN A CA 1
ATOM 681 C C . GLN A 1 94 ? 7.232 2.794 -8.118 1.00 92.81 94 GLN A C 1
ATOM 683 O O . GLN A 1 94 ? 7.437 3.664 -8.966 1.00 92.81 94 GLN A O 1
ATOM 688 N N . HIS A 1 95 ? 6.709 1.609 -8.433 1.00 93.94 95 HIS A N 1
ATOM 689 C CA . HIS A 1 95 ? 6.455 1.176 -9.809 1.00 93.94 95 HIS A CA 1
ATOM 690 C C . HIS A 1 95 ? 5.005 0.751 -10.060 1.00 93.94 95 HIS A C 1
ATOM 692 O O . HIS A 1 95 ? 4.690 0.204 -11.121 1.00 93.94 95 HIS A O 1
ATOM 698 N N . GLY A 1 96 ? 4.096 0.995 -9.119 1.00 95.81 96 GLY A N 1
ATOM 699 C CA . GLY A 1 96 ? 2.697 0.644 -9.307 1.00 95.81 96 GLY A CA 1
ATOM 700 C C . GLY A 1 96 ? 1.832 0.883 -8.082 1.00 95.81 96 GLY A C 1
ATOM 701 O O . GLY A 1 96 ? 2.183 1.664 -7.204 1.00 95.81 96 GLY A O 1
ATOM 702 N N . ALA A 1 97 ? 0.692 0.207 -8.032 1.00 96.25 97 ALA A N 1
ATOM 703 C CA . ALA A 1 97 ? -0.255 0.316 -6.934 1.00 96.25 97 ALA A CA 1
ATOM 704 C C . ALA A 1 97 ? -0.931 -1.025 -6.668 1.00 96.25 97 ALA A C 1
ATOM 706 O O . ALA A 1 97 ? -1.178 -1.782 -7.604 1.00 96.25 97 ALA A O 1
ATOM 707 N N . THR A 1 98 ? -1.282 -1.281 -5.413 1.00 97.00 98 THR A N 1
ATOM 708 C CA . THR A 1 98 ? -2.154 -2.393 -5.022 1.00 97.00 98 THR A CA 1
ATOM 709 C C . THR A 1 98 ? -3.493 -1.832 -4.596 1.00 97.00 98 THR A C 1
ATOM 711 O O . THR A 1 98 ? -3.545 -0.952 -3.742 1.00 97.00 98 THR A O 1
ATOM 714 N N . TYR A 1 99 ? -4.565 -2.351 -5.186 1.00 96.00 99 TYR A N 1
ATOM 715 C CA . TYR A 1 99 ? -5.944 -1.994 -4.885 1.00 96.00 99 TYR A CA 1
ATOM 716 C C . TYR A 1 99 ? -6.658 -3.190 -4.288 1.00 96.00 99 TYR A C 1
ATOM 718 O O . TYR A 1 99 ? -6.540 -4.304 -4.791 1.00 96.00 99 TYR A O 1
ATOM 726 N N . ARG A 1 100 ? -7.437 -2.945 -3.242 1.00 95.94 100 ARG A N 1
ATOM 727 C CA . ARG A 1 100 ? -8.233 -3.946 -2.549 1.00 95.94 100 ARG A CA 1
ATOM 728 C C . ARG A 1 100 ? -9.680 -3.515 -2.505 1.00 95.94 100 ARG A C 1
ATOM 730 O O . ARG A 1 100 ? -9.985 -2.437 -2.006 1.00 95.94 100 ARG A O 1
ATOM 737 N N . SER A 1 101 ? -10.577 -4.398 -2.923 1.00 95.25 101 SER A N 1
ATOM 738 C CA . SER A 1 101 ? -12.013 -4.250 -2.673 1.00 95.25 101 SER A CA 1
ATOM 739 C C . SER A 1 101 ? -12.569 -5.494 -1.977 1.00 95.25 101 SER A C 1
ATOM 741 O O . SER A 1 101 ? -12.008 -6.579 -2.137 1.00 95.25 101 SER A O 1
ATOM 743 N N . PRO A 1 102 ? -13.687 -5.390 -1.239 1.00 92.88 102 PRO A N 1
ATOM 744 C CA . PRO A 1 102 ? -14.376 -6.562 -0.702 1.00 92.88 102 PRO A CA 1
ATOM 745 C C . PRO A 1 102 ? -14.818 -7.562 -1.780 1.00 92.88 102 PRO A C 1
ATOM 747 O O . PRO A 1 102 ? -14.952 -8.745 -1.490 1.00 92.88 102 PRO A O 1
ATOM 750 N N . ALA A 1 103 ? -15.069 -7.091 -3.006 1.00 91.19 103 ALA A N 1
ATOM 751 C CA . ALA A 1 103 ? -15.587 -7.915 -4.095 1.00 91.19 103 ALA A CA 1
ATOM 752 C C . ALA A 1 103 ? -14.489 -8.685 -4.841 1.00 91.19 103 ALA A C 1
ATOM 754 O O . ALA A 1 103 ? -14.735 -9.796 -5.303 1.00 91.19 103 ALA A O 1
ATOM 755 N N . THR A 1 104 ? -13.303 -8.093 -4.983 1.00 91.88 104 THR A N 1
ATOM 756 C CA . THR A 1 104 ? -12.223 -8.643 -5.815 1.00 91.88 104 THR A CA 1
ATOM 757 C C . THR A 1 104 ? -11.029 -9.139 -5.007 1.00 91.88 104 THR A C 1
ATOM 759 O O . THR A 1 104 ? -10.286 -9.980 -5.491 1.00 91.88 104 THR A O 1
ATOM 762 N N . GLY A 1 105 ? -10.869 -8.696 -3.759 1.00 93.81 105 GLY A N 1
ATOM 763 C CA . GLY A 1 105 ? -9.630 -8.896 -3.011 1.00 93.81 105 GLY A CA 1
ATOM 764 C C . GLY A 1 105 ? -8.564 -7.881 -3.422 1.00 93.81 105 GLY A C 1
ATOM 765 O O . GLY A 1 105 ? -8.884 -6.844 -4.010 1.00 93.81 105 GLY A O 1
ATOM 766 N N . ALA A 1 106 ? -7.308 -8.141 -3.051 1.00 95.44 106 ALA A N 1
ATOM 767 C CA . ALA A 1 106 ? -6.178 -7.274 -3.371 1.00 95.44 106 ALA A CA 1
ATOM 768 C C . ALA A 1 106 ? -5.490 -7.694 -4.672 1.00 95.44 106 ALA A C 1
ATOM 770 O O . ALA A 1 106 ? -5.068 -8.839 -4.812 1.00 95.44 106 ALA A O 1
ATOM 771 N N . HIS A 1 107 ? -5.324 -6.734 -5.577 1.00 95.69 107 HIS A N 1
ATOM 772 C CA . HIS A 1 107 ? -4.627 -6.904 -6.843 1.00 95.69 107 HIS A CA 1
ATOM 773 C C . HIS A 1 107 ? -3.704 -5.730 -7.107 1.00 95.69 107 HIS A C 1
ATOM 775 O O . HIS A 1 107 ? -4.071 -4.568 -6.908 1.00 95.69 107 HIS A O 1
ATOM 781 N N . TRP A 1 108 ? -2.504 -6.035 -7.581 1.00 95.06 108 TRP A N 1
ATOM 782 C CA . TRP A 1 108 ? -1.533 -5.017 -7.948 1.00 95.06 108 TRP A CA 1
ATOM 783 C C . TRP A 1 108 ? -1.595 -4.695 -9.432 1.00 95.06 108 TRP A C 1
ATOM 785 O O . TRP A 1 108 ? -1.987 -5.515 -10.247 1.00 95.06 108 TRP A O 1
ATOM 795 N N . LEU A 1 109 ? -1.217 -3.479 -9.799 1.00 95.56 109 LEU A N 1
ATOM 796 C CA . LEU A 1 109 ? -1.150 -2.987 -11.166 1.00 95.56 109 LEU A CA 1
ATOM 797 C C . LEU A 1 109 ? 0.176 -2.247 -11.338 1.00 95.56 109 LEU A C 1
ATOM 799 O O . LEU A 1 109 ? 0.603 -1.498 -10.462 1.00 95.56 109 LEU A O 1
ATOM 803 N N . THR A 1 110 ? 0.828 -2.431 -12.484 1.00 95.38 110 THR A N 1
ATOM 804 C CA . THR A 1 110 ? 2.104 -1.776 -12.804 1.00 95.38 110 THR A CA 1
ATOM 805 C C . THR A 1 110 ? 2.165 -1.366 -14.274 1.00 95.38 110 THR A C 1
ATOM 807 O O . THR A 1 110 ? 1.413 -1.873 -15.119 1.00 95.38 110 THR A O 1
ATOM 810 N N . GLY A 1 111 ? 3.085 -0.452 -14.584 1.00 93.56 111 GLY A N 1
ATOM 811 C CA . GLY A 1 111 ? 3.475 -0.114 -15.946 1.00 93.56 111 GLY A CA 1
ATOM 812 C C . GLY A 1 111 ? 2.302 0.327 -16.837 1.00 93.56 111 GLY A C 1
ATOM 813 O O . GLY A 1 111 ? 1.404 1.036 -16.377 1.00 93.56 111 GLY A O 1
ATOM 814 N N . PRO A 1 112 ? 2.275 -0.088 -18.120 1.00 93.94 112 PRO A N 1
ATOM 815 C CA . PRO A 1 112 ? 1.250 0.352 -19.068 1.00 93.94 112 PRO A CA 1
ATOM 816 C C . PRO A 1 112 ? -0.180 -0.062 -18.706 1.00 93.94 112 PRO A C 1
ATOM 818 O O . PRO A 1 112 ? -1.122 0.620 -19.100 1.00 93.94 112 PRO A O 1
ATOM 821 N N . ILE A 1 113 ? -0.358 -1.169 -17.974 1.00 93.75 113 ILE A N 1
ATOM 822 C CA . ILE A 1 113 ? -1.690 -1.625 -17.550 1.00 93.75 113 ILE A CA 1
ATOM 823 C C . ILE A 1 113 ? -2.259 -0.642 -16.530 1.00 93.75 113 ILE A C 1
ATOM 825 O O . ILE A 1 113 ? -3.387 -0.184 -16.696 1.00 93.75 113 ILE A O 1
ATOM 829 N N . LEU A 1 114 ? -1.457 -0.273 -15.525 1.00 94.94 114 LEU A N 1
ATOM 830 C CA . LEU A 1 114 ? -1.840 0.753 -14.562 1.00 94.94 114 LEU A CA 1
ATOM 831 C C . LEU A 1 114 ? -2.137 2.073 -15.275 1.00 94.94 114 LEU A C 1
ATOM 833 O O . LEU A 1 114 ? -3.207 2.632 -15.081 1.00 94.94 114 LEU A O 1
ATOM 837 N N . ALA A 1 115 ? -1.247 2.530 -16.161 1.00 94.38 115 ALA A N 1
ATOM 838 C CA . ALA A 1 115 ? -1.441 3.784 -16.890 1.00 94.38 115 ALA A CA 1
ATOM 839 C C . ALA A 1 115 ? -2.758 3.814 -17.692 1.00 94.38 115 ALA A C 1
ATOM 841 O O . ALA A 1 115 ? -3.481 4.808 -17.662 1.00 94.38 115 ALA A O 1
ATOM 842 N N . ALA A 1 116 ? -3.101 2.718 -18.375 1.00 94.94 116 ALA A N 1
ATOM 843 C CA . ALA A 1 116 ? -4.342 2.618 -19.141 1.00 94.94 116 ALA A CA 1
ATOM 844 C C . ALA A 1 116 ? -5.598 2.583 -18.256 1.00 94.94 116 ALA A C 1
ATOM 846 O O . ALA A 1 116 ? -6.644 3.084 -18.667 1.00 94.94 116 ALA A O 1
ATOM 847 N N . TRP A 1 117 ? -5.510 1.985 -17.068 1.00 95.12 117 TRP A N 1
ATOM 848 C CA . TRP A 1 117 ? -6.606 1.950 -16.100 1.00 95.12 117 TRP A CA 1
ATOM 849 C C . TRP A 1 117 ? -6.810 3.315 -15.425 1.00 95.12 117 TRP A C 1
ATOM 851 O O . TRP A 1 117 ? -7.933 3.808 -15.360 1.00 95.12 117 TRP A O 1
ATOM 861 N N . VAL A 1 118 ? -5.721 3.992 -15.048 1.00 94.25 118 VAL A N 1
ATOM 862 C CA . VAL A 1 118 ? -5.731 5.378 -14.544 1.00 94.25 118 VAL A CA 1
ATOM 863 C C . VAL A 1 118 ? -6.372 6.336 -15.554 1.00 94.25 118 VAL A C 1
ATOM 865 O O . VAL A 1 118 ? -7.223 7.143 -15.190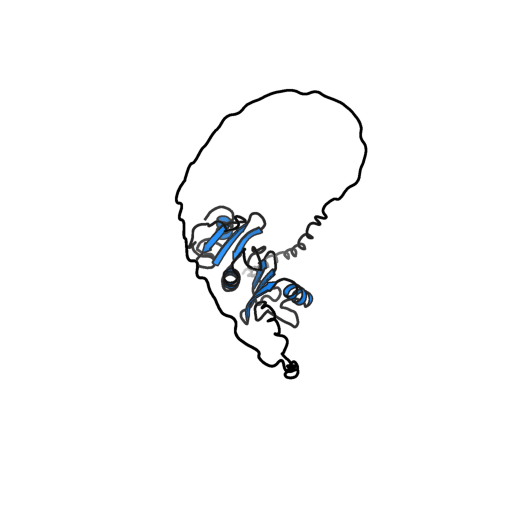 1.00 94.25 118 VAL A O 1
ATOM 868 N N . ALA A 1 119 ? -6.027 6.212 -16.840 1.00 95.94 119 ALA A N 1
ATOM 869 C CA . ALA A 1 119 ? -6.602 7.034 -17.910 1.00 95.94 119 ALA A CA 1
ATOM 870 C C . ALA A 1 119 ? -8.120 6.839 -18.101 1.00 95.94 119 ALA A C 1
ATOM 872 O O . ALA A 1 119 ? -8.762 7.640 -18.776 1.00 95.94 119 ALA A O 1
ATOM 873 N N . GLN A 1 120 ? -8.689 5.780 -17.522 1.00 95.62 120 GLN A N 1
ATOM 874 C CA . GLN A 1 120 ? -10.111 5.456 -17.573 1.00 95.62 120 GLN A CA 1
ATOM 875 C C . GLN A 1 120 ? -10.843 5.786 -16.265 1.00 95.62 120 GLN A C 1
ATOM 877 O O . GLN A 1 120 ? -11.928 5.265 -16.054 1.00 95.62 120 GLN A O 1
ATOM 882 N N . ASP A 1 121 ? -10.289 6.666 -15.423 1.00 94.94 121 ASP A N 1
ATOM 883 C CA . ASP A 1 121 ? -10.854 7.076 -14.125 1.00 94.94 121 ASP A CA 1
ATOM 884 C C . ASP A 1 121 ? -10.829 5.979 -13.041 1.00 94.94 121 ASP A C 1
ATOM 886 O O . ASP A 1 121 ? -11.708 5.900 -12.182 1.00 94.94 121 ASP A O 1
ATOM 890 N N . PHE A 1 122 ? -9.770 5.161 -13.047 1.00 94.75 122 PHE A N 1
ATOM 891 C CA . PHE A 1 122 ? -9.458 4.211 -11.974 1.00 94.75 122 PHE A CA 1
ATOM 892 C C . PHE A 1 122 ? -10.638 3.262 -11.660 1.00 94.75 122 PHE A C 1
ATOM 894 O O . PHE A 1 122 ? -11.286 2.738 -12.570 1.00 94.75 122 PHE A O 1
ATOM 901 N N . GLU A 1 123 ? -10.936 3.037 -10.375 1.00 93.69 123 GLU A N 1
ATOM 902 C CA . GLU A 1 123 ? -12.025 2.187 -9.893 1.00 93.69 123 GLU A CA 1
ATOM 903 C C . GLU A 1 123 ? -13.423 2.768 -10.141 1.00 93.69 123 GLU A C 1
ATOM 905 O O . GLU A 1 123 ? -14.411 2.036 -10.075 1.00 93.69 123 GLU A O 1
ATOM 910 N N . ARG A 1 124 ? -13.519 4.066 -10.455 1.00 93.62 124 ARG A N 1
ATOM 911 C CA . ARG A 1 124 ? -14.776 4.731 -10.845 1.00 93.62 124 ARG A CA 1
ATOM 912 C C . ARG A 1 124 ? -15.068 4.585 -12.336 1.00 93.62 124 ARG A C 1
ATOM 914 O O . ARG A 1 124 ? -16.194 4.819 -12.775 1.00 93.62 124 ARG A O 1
ATOM 921 N N . GLY A 1 125 ? -14.050 4.194 -13.095 1.00 92.56 125 GLY A N 1
ATOM 922 C CA . GLY A 1 125 ? -14.113 3.935 -14.515 1.00 92.56 125 GLY A CA 1
ATOM 923 C C . GLY A 1 125 ? -14.989 2.745 -14.899 1.00 92.56 125 GLY A C 1
ATOM 924 O O . GLY A 1 125 ? -15.395 1.943 -14.055 1.00 92.56 125 GLY A O 1
ATOM 925 N N . PRO A 1 126 ? -15.211 2.542 -16.208 1.00 93.62 126 PRO A N 1
ATOM 926 C CA . PRO A 1 126 ? -15.998 1.418 -16.716 1.00 93.62 126 PRO A CA 1
ATOM 927 C C . PRO A 1 126 ? -15.382 0.045 -16.400 1.00 93.62 126 PRO A C 1
ATOM 929 O O . PRO A 1 126 ? -16.078 -0.964 -16.476 1.00 93.62 126 PRO A O 1
ATOM 932 N N . LEU A 1 127 ? -14.087 -0.006 -16.068 1.00 93.50 127 LEU A N 1
ATOM 933 C CA . LEU A 1 127 ? -13.386 -1.240 -15.707 1.00 93.50 127 LEU A CA 1
ATOM 934 C C . LEU A 1 127 ? -13.540 -1.611 -14.226 1.00 93.50 127 LEU A C 1
ATOM 936 O O . LEU A 1 127 ? -13.322 -2.771 -13.884 1.00 93.50 127 LEU A O 1
ATOM 940 N N . GLY A 1 128 ? -13.917 -0.665 -13.361 1.00 94.25 128 GLY A N 1
ATOM 941 C CA . GLY A 1 128 ? -14.005 -0.891 -11.920 1.00 94.25 128 GLY A CA 1
ATOM 942 C C . GLY A 1 128 ? -12.673 -1.311 -11.292 1.00 94.25 128 GLY A C 1
ATOM 943 O O . GLY A 1 128 ? -11.593 -0.982 -11.789 1.00 94.25 128 GLY A O 1
ATOM 944 N N . TYR A 1 129 ? -12.750 -2.054 -10.187 1.00 95.75 129 TYR A N 1
ATOM 945 C CA . TYR A 1 129 ? -11.573 -2.609 -9.519 1.00 95.75 129 TYR A CA 1
ATOM 946 C C . TYR A 1 129 ? -10.897 -3.711 -10.341 1.00 95.75 129 TYR A C 1
ATOM 948 O O . TYR A 1 129 ? -11.579 -4.498 -11.004 1.00 95.75 129 TYR A O 1
ATOM 956 N N . PRO A 1 130 ? -9.564 -3.849 -10.232 1.00 94.69 130 PRO A N 1
ATOM 957 C CA . PRO A 1 130 ? -8.874 -5.014 -10.764 1.00 94.69 130 PRO A CA 1
ATOM 958 C C . PRO A 1 130 ? -9.390 -6.310 -10.119 1.00 94.69 130 PRO A C 1
ATOM 960 O O . PRO A 1 130 ? -9.720 -6.341 -8.934 1.00 94.69 130 PRO A O 1
ATOM 963 N N . VAL A 1 131 ? -9.439 -7.374 -10.925 1.00 94.56 131 VAL A N 1
ATOM 964 C CA . VAL A 1 131 ? -9.899 -8.730 -10.547 1.00 94.56 131 VAL A CA 1
ATOM 965 C C . VAL A 1 131 ? -8.794 -9.787 -10.637 1.00 94.56 131 VAL A C 1
ATOM 967 O O . VAL A 1 131 ? -9.018 -10.964 -10.367 1.00 94.56 131 VAL A O 1
ATOM 970 N N . SER A 1 132 ? -7.617 -9.395 -11.119 1.00 92.94 132 SER A N 1
ATOM 971 C CA . SER A 1 132 ? -6.461 -10.271 -11.257 1.00 92.94 132 SER A CA 1
ATOM 972 C C . SER A 1 132 ? -5.192 -9.447 -11.384 1.00 92.94 132 SER A C 1
ATOM 974 O O . SER A 1 132 ? -5.209 -8.373 -11.990 1.00 92.94 132 SER A O 1
ATOM 976 N N . ASP A 1 133 ? -4.087 -10.020 -10.936 1.00 92.44 133 ASP A N 1
ATOM 977 C CA . ASP A 1 133 ? -2.765 -9.427 -11.094 1.00 92.44 133 ASP A CA 1
ATOM 978 C C . ASP A 1 133 ? -2.328 -9.380 -12.579 1.00 92.44 133 ASP A C 1
ATOM 980 O O . ASP A 1 133 ? -2.884 -10.073 -13.440 1.00 92.44 133 ASP A O 1
ATOM 984 N N . PRO A 1 134 ? -1.331 -8.559 -12.939 1.00 88.44 134 PRO A N 1
ATOM 985 C CA . PRO A 1 134 ? -0.677 -8.601 -14.231 1.00 88.44 134 PRO A CA 1
ATOM 986 C C . PRO A 1 134 ? 0.051 -9.925 -14.438 1.00 88.44 134 PRO A C 1
ATOM 988 O O . PRO A 1 134 ? 1.004 -10.258 -13.740 1.00 88.44 134 PRO A O 1
ATOM 991 N N . HIS A 1 135 ? -0.339 -10.651 -15.481 1.00 83.06 135 HIS A N 1
ATOM 992 C CA . HIS A 1 135 ? 0.344 -11.871 -15.895 1.00 83.06 135 HIS A CA 1
ATOM 993 C C . HIS A 1 135 ? 0.962 -11.657 -17.279 1.00 83.06 135 HIS A C 1
ATOM 995 O O . HIS A 1 135 ? 0.297 -11.107 -18.169 1.00 83.06 135 HIS A O 1
ATOM 1001 N N . PRO A 1 136 ? 2.214 -12.094 -17.515 1.00 76.00 136 PRO A N 1
ATOM 1002 C CA . PRO A 1 136 ? 2.801 -12.047 -18.843 1.00 76.00 136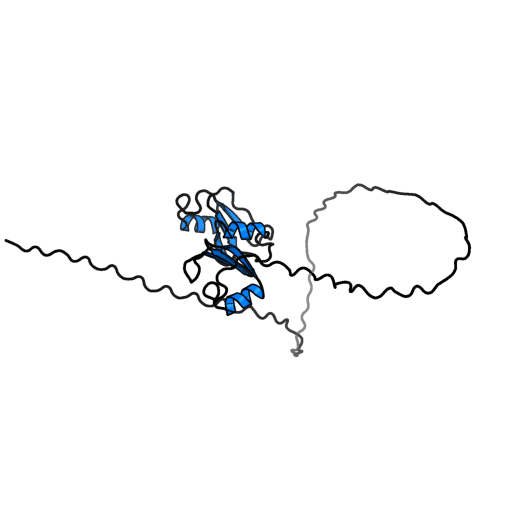 PRO A CA 1
ATOM 1003 C C . PRO A 1 136 ? 1.884 -12.745 -19.845 1.00 76.00 136 PRO A C 1
ATOM 1005 O O . PRO A 1 136 ? 1.431 -13.868 -19.615 1.00 76.00 136 PRO A O 1
ATOM 1008 N N . ARG A 1 137 ? 1.636 -12.112 -20.997 1.00 75.31 137 ARG A N 1
ATOM 1009 C CA . ARG A 1 137 ? 0.981 -12.822 -22.098 1.00 75.31 137 ARG A CA 1
ATOM 1010 C C . ARG A 1 137 ? 1.892 -13.980 -22.488 1.00 75.31 137 ARG A C 1
ATOM 1012 O O . ARG A 1 137 ? 3.010 -13.751 -22.952 1.00 75.31 137 ARG A O 1
ATOM 1019 N N . GLY A 1 138 ? 1.417 -15.209 -22.283 1.00 65.00 138 GLY A N 1
ATOM 1020 C CA . GLY A 1 138 ? 2.144 -16.410 -22.676 1.00 65.00 138 GLY A CA 1
ATOM 1021 C C . GLY A 1 138 ? 2.620 -16.260 -24.116 1.00 65.00 138 GLY A C 1
ATOM 1022 O O . GLY A 1 138 ? 1.843 -15.858 -24.991 1.00 65.00 138 GLY A O 1
ATOM 1023 N N . ARG A 1 139 ? 3.911 -16.518 -24.364 1.00 64.38 139 ARG A N 1
ATOM 1024 C CA . ARG A 1 139 ? 4.444 -16.499 -25.728 1.00 64.38 139 ARG A CA 1
ATOM 1025 C C . ARG A 1 139 ? 3.571 -17.441 -26.543 1.00 64.38 139 ARG A C 1
ATOM 1027 O O . ARG A 1 139 ? 3.532 -18.637 -26.267 1.00 64.38 139 ARG A O 1
ATOM 1034 N N . ARG A 1 140 ? 2.849 -16.911 -27.533 1.00 61.78 140 ARG A N 1
ATOM 1035 C CA . ARG A 1 140 ? 2.184 -17.767 -28.511 1.00 61.78 140 ARG A CA 1
ATOM 1036 C C . ARG A 1 140 ? 3.298 -18.576 -29.158 1.00 61.78 140 ARG A C 1
ATOM 1038 O O . ARG A 1 140 ? 4.108 -18.012 -29.891 1.00 61.78 140 ARG A O 1
ATOM 1045 N N . HIS A 1 141 ? 3.368 -19.873 -28.865 1.00 58.06 141 HIS A N 1
ATOM 1046 C CA . HIS A 1 141 ? 4.135 -20.773 -29.709 1.00 58.06 141 HIS A CA 1
ATOM 1047 C C . HIS A 1 141 ? 3.617 -20.535 -31.128 1.00 58.06 141 HIS A C 1
ATOM 1049 O O . HIS A 1 141 ? 2.396 -20.599 -31.321 1.00 58.06 141 HIS A O 1
ATOM 1055 N N . PRO A 1 142 ? 4.475 -20.176 -32.101 1.00 62.78 142 PRO A N 1
ATOM 1056 C CA . PRO A 1 142 ? 4.021 -20.047 -33.471 1.00 62.78 142 PRO A CA 1
ATOM 1057 C C . PRO A 1 142 ? 3.347 -21.369 -33.818 1.00 62.78 142 PRO A C 1
ATOM 1059 O O . PRO A 1 142 ? 3.974 -22.428 -33.747 1.00 62.78 142 PRO A O 1
ATOM 1062 N N . ARG A 1 143 ? 2.035 -21.313 -34.077 1.00 60.28 143 ARG A N 1
ATOM 1063 C CA . ARG A 1 143 ? 1.232 -22.468 -34.465 1.00 60.28 143 ARG A CA 1
ATOM 1064 C C . ARG A 1 143 ? 1.965 -23.089 -35.646 1.00 60.28 143 ARG A C 1
ATOM 1066 O O . ARG A 1 143 ? 1.998 -22.484 -36.715 1.00 60.28 143 ARG A O 1
ATOM 1073 N N . ARG A 1 144 ? 2.612 -24.244 -35.449 1.00 58.62 144 ARG A N 1
ATOM 1074 C CA . ARG A 1 144 ? 3.173 -25.018 -36.559 1.00 58.62 144 ARG A CA 1
ATOM 1075 C C . ARG A 1 144 ? 1.979 -25.350 -37.442 1.00 58.62 144 ARG A C 1
ATOM 1077 O O . ARG A 1 144 ? 1.149 -26.176 -37.074 1.00 58.62 144 ARG A O 1
ATOM 1084 N N . LEU A 1 145 ? 1.845 -24.630 -38.549 1.00 65.62 145 LEU A N 1
ATOM 1085 C CA . LEU A 1 145 ? 0.866 -24.953 -39.572 1.00 65.62 145 LEU A CA 1
ATOM 1086 C C . LEU A 1 145 ? 1.186 -26.385 -40.037 1.00 65.62 145 LEU A C 1
ATOM 1088 O O . LEU A 1 145 ? 2.340 -26.656 -40.389 1.00 65.62 145 LEU A O 1
ATOM 1092 N N . PRO A 1 146 ? 0.232 -27.327 -39.987 1.00 54.66 146 PRO A N 1
ATOM 1093 C CA . PRO A 1 146 ? 0.449 -28.656 -40.528 1.00 54.66 146 PRO A CA 1
ATOM 1094 C C . PRO A 1 146 ? 0.461 -28.523 -42.050 1.00 54.66 146 PRO A C 1
ATOM 1096 O O . PRO A 1 146 ? -0.583 -28.360 -42.668 1.00 54.66 146 PRO A O 1
ATOM 1099 N N . GLY A 1 147 ? 1.649 -28.519 -42.655 1.00 55.47 147 GLY A N 1
ATOM 1100 C CA . GLY A 1 147 ? 1.742 -28.472 -44.113 1.00 55.47 147 GLY A CA 1
ATOM 1101 C C . GLY A 1 147 ? 3.006 -27.838 -44.666 1.00 55.47 147 GLY A C 1
ATOM 1102 O O . GLY A 1 147 ? 2.930 -26.884 -45.428 1.00 55.47 147 GLY A O 1
ATOM 1103 N N . ARG A 1 148 ? 4.175 -28.375 -44.323 1.00 49.84 148 ARG A N 1
ATOM 1104 C CA . ARG A 1 148 ? 5.289 -28.448 -45.278 1.00 49.84 148 ARG A CA 1
ATOM 1105 C C . ARG A 1 148 ? 6.275 -29.487 -44.779 1.00 49.84 148 ARG A C 1
ATOM 1107 O O . ARG A 1 148 ? 7.115 -29.231 -43.920 1.00 49.84 148 ARG A O 1
ATOM 1114 N N . GLN A 1 149 ? 6.090 -30.698 -45.276 1.00 53.12 149 GLN A N 1
ATOM 1115 C CA . GLN A 1 149 ? 7.098 -31.736 -45.201 1.00 53.12 149 GLN A CA 1
ATOM 1116 C C . GLN A 1 149 ? 8.298 -31.232 -46.018 1.00 53.12 149 GLN A C 1
ATOM 1118 O O . GLN A 1 149 ? 8.105 -30.891 -47.184 1.00 53.12 149 GLN A O 1
ATOM 1123 N N . PRO A 1 150 ? 9.500 -31.073 -45.438 1.00 55.56 150 PRO A N 1
ATOM 1124 C CA . PRO A 1 150 ? 10.668 -30.778 -46.250 1.00 55.56 150 PRO A CA 1
ATOM 1125 C C . PRO A 1 150 ? 10.904 -31.987 -47.156 1.00 55.56 150 PRO A C 1
ATOM 1127 O O . PRO A 1 150 ? 11.020 -33.111 -46.657 1.00 55.56 150 PRO A O 1
ATOM 1130 N N . ASP A 1 151 ? 10.918 -31.754 -48.468 1.00 50.72 151 ASP A N 1
ATOM 1131 C CA . ASP A 1 151 ? 11.269 -32.753 -49.472 1.00 50.72 151 ASP A CA 1
ATOM 1132 C C . ASP A 1 151 ? 12.612 -33.379 -49.092 1.00 50.72 151 ASP A C 1
ATOM 1134 O O . ASP A 1 151 ? 13.674 -32.758 -49.175 1.00 50.72 151 ASP A O 1
ATOM 1138 N N . ARG A 1 152 ? 12.567 -34.625 -48.616 1.00 51.12 152 ARG A N 1
ATOM 1139 C CA . ARG A 1 152 ? 13.770 -35.424 -48.409 1.00 51.12 152 ARG A CA 1
ATOM 1140 C C . ARG A 1 152 ? 14.205 -35.927 -49.776 1.00 51.12 152 ARG A C 1
ATOM 1142 O O . ARG A 1 152 ? 13.814 -37.017 -50.196 1.00 51.12 152 ARG A O 1
ATOM 1149 N N . HIS A 1 153 ? 15.033 -35.142 -50.461 1.00 45.88 153 HIS A N 1
ATOM 1150 C CA . HIS A 1 153 ? 15.813 -35.661 -51.573 1.00 45.88 153 HIS A CA 1
ATOM 1151 C C . HIS A 1 153 ? 16.648 -36.849 -51.087 1.00 45.88 153 HIS A C 1
ATOM 1153 O O . HIS A 1 153 ? 17.434 -36.768 -50.143 1.00 45.88 153 HIS A O 1
ATOM 1159 N N . ARG A 1 154 ? 16.398 -37.984 -51.740 1.00 51.72 154 ARG A N 1
ATOM 1160 C CA . ARG A 1 154 ? 17.097 -39.255 -51.590 1.00 51.72 154 ARG A CA 1
ATOM 1161 C C . ARG A 1 154 ? 18.604 -39.055 -51.764 1.00 51.72 154 ARG A C 1
ATOM 1163 O O . ARG A 1 154 ? 19.045 -38.760 -52.868 1.00 51.72 154 ARG A O 1
ATOM 1170 N N . HIS A 1 155 ? 19.384 -39.372 -50.735 1.00 45.09 155 HIS A N 1
ATOM 1171 C CA . HIS A 1 155 ? 20.744 -39.869 -50.922 1.00 45.09 155 HIS A CA 1
ATOM 1172 C C . HIS A 1 155 ? 20.839 -41.291 -50.365 1.00 45.09 155 HIS A C 1
ATOM 1174 O O . HIS A 1 155 ? 20.466 -41.569 -49.227 1.00 45.09 155 HIS A O 1
ATOM 1180 N N . ARG A 1 156 ? 21.255 -42.200 -51.253 1.00 44.34 156 ARG A N 1
ATOM 1181 C CA . ARG A 1 156 ? 21.514 -43.624 -51.009 1.00 44.34 156 ARG A CA 1
ATOM 1182 C C . ARG A 1 156 ? 22.672 -43.826 -50.014 1.00 44.34 156 ARG A C 1
ATOM 1184 O O . ARG A 1 156 ? 23.528 -42.951 -49.914 1.00 44.34 156 ARG A O 1
ATOM 1191 N N . PRO A 1 157 ? 22.728 -44.988 -49.336 1.00 49.78 157 PRO A N 1
ATOM 1192 C CA . PRO A 1 157 ? 23.739 -45.295 -48.333 1.00 49.78 157 PRO A CA 1
ATOM 1193 C C . PRO A 1 157 ? 25.021 -45.844 -48.974 1.00 49.78 157 PRO A C 1
ATOM 1195 O O . PRO A 1 157 ? 24.962 -46.580 -49.960 1.00 49.78 157 PRO A O 1
ATOM 1198 N N . GLY A 1 158 ? 26.168 -45.538 -48.370 1.00 38.75 158 GLY A N 1
ATOM 1199 C CA . GLY A 1 158 ? 27.454 -46.133 -48.721 1.00 38.75 158 GLY A CA 1
ATOM 1200 C C . GLY A 1 158 ? 28.417 -46.162 -47.535 1.00 38.75 158 GLY A C 1
ATOM 1201 O O . GLY A 1 158 ? 29.012 -45.142 -47.226 1.00 38.75 158 GLY A O 1
ATOM 1202 N N . GLY A 1 159 ? 28.565 -47.349 -46.932 1.00 37.28 159 GLY A N 1
ATOM 1203 C CA . GLY A 1 159 ? 29.863 -47.927 -46.540 1.00 37.28 159 GLY A CA 1
ATOM 1204 C C . GLY A 1 159 ? 30.546 -47.472 -45.233 1.00 37.28 159 GLY A C 1
ATOM 1205 O O . GLY A 1 159 ? 30.731 -46.278 -45.042 1.00 37.28 159 GLY A O 1
ATOM 1206 N N . PRO A 1 160 ? 30.990 -48.406 -44.360 1.00 54.28 160 PRO A N 1
ATOM 1207 C CA . PRO A 1 160 ? 31.543 -48.115 -43.035 1.00 54.28 160 PRO A CA 1
ATOM 1208 C C . PRO A 1 160 ? 33.073 -47.930 -43.031 1.00 54.28 160 PRO A C 1
ATOM 1210 O O . PRO A 1 160 ? 33.790 -48.541 -43.821 1.00 54.28 160 PRO A O 1
ATOM 1213 N N . GLY A 1 161 ? 33.567 -47.134 -42.077 1.00 43.41 161 GLY A N 1
ATOM 1214 C CA . GLY A 1 161 ? 34.989 -46.905 -41.812 1.00 43.41 161 GLY A CA 1
ATOM 1215 C C . GLY A 1 161 ? 35.238 -46.738 -40.312 1.00 43.41 161 GLY A C 1
ATOM 1216 O O . GLY A 1 161 ? 34.669 -45.868 -39.669 1.00 43.41 161 GLY A O 1
ATOM 1217 N N . ASP A 1 162 ? 36.044 -47.647 -39.793 1.00 37.66 162 ASP A N 1
ATOM 1218 C CA . ASP A 1 162 ? 36.305 -48.038 -38.409 1.00 37.66 162 ASP A CA 1
ATOM 1219 C C . ASP A 1 162 ? 37.257 -47.096 -37.620 1.00 37.66 162 ASP A C 1
ATOM 1221 O O . ASP A 1 162 ? 37.967 -46.280 -38.204 1.00 37.66 162 ASP A O 1
ATOM 1225 N N . ARG A 1 163 ? 37.336 -47.352 -36.300 1.00 42.81 163 ARG A N 1
ATOM 1226 C CA . ARG A 1 163 ? 38.435 -47.088 -35.341 1.00 42.81 163 ARG A CA 1
ATOM 1227 C C . ARG A 1 163 ? 38.539 -45.745 -34.586 1.00 42.81 163 ARG A C 1
ATOM 1229 O O . ARG A 1 163 ? 39.178 -44.799 -35.020 1.00 42.81 163 ARG A O 1
ATOM 1236 N N . GLY A 1 164 ? 38.141 -45.810 -33.306 1.00 34.03 164 GLY A N 1
ATOM 1237 C CA . GLY A 1 164 ? 39.124 -45.909 -32.210 1.00 34.03 164 GLY A CA 1
ATOM 1238 C C . GLY A 1 164 ? 39.383 -44.672 -31.332 1.00 34.03 164 GLY A C 1
ATOM 1239 O O . GLY A 1 164 ? 39.785 -43.625 -31.818 1.00 34.03 164 GLY A O 1
ATOM 1240 N N . GLY A 1 165 ? 39.315 -44.862 -30.004 1.00 35.03 165 GLY A N 1
ATOM 1241 C CA . GLY A 1 165 ? 40.221 -44.161 -29.081 1.00 35.03 165 GLY A CA 1
ATOM 1242 C C . GLY A 1 165 ? 39.610 -43.472 -27.860 1.00 35.03 165 GLY A C 1
ATOM 1243 O O . GLY A 1 165 ? 39.525 -42.252 -27.806 1.00 35.03 165 GLY A O 1
ATOM 1244 N N . SER A 1 166 ? 39.307 -44.250 -26.819 1.00 38.16 166 SER A N 1
ATOM 1245 C CA . SER A 1 166 ? 39.223 -43.790 -25.426 1.00 38.16 166 SER A CA 1
ATOM 1246 C C . SER A 1 166 ? 40.440 -42.959 -25.007 1.00 38.16 166 SER A C 1
ATOM 1248 O O . SER A 1 166 ? 41.559 -43.443 -25.164 1.00 38.16 166 SER A O 1
ATOM 1250 N N . ARG A 1 167 ? 40.240 -41.842 -24.291 1.00 46.78 167 ARG A N 1
ATOM 1251 C CA . ARG A 1 167 ? 41.112 -41.457 -23.163 1.00 46.78 167 ARG A CA 1
ATOM 1252 C C . ARG A 1 167 ? 40.309 -40.831 -22.026 1.00 46.78 167 ARG A C 1
ATOM 1254 O O . ARG A 1 167 ? 39.556 -39.881 -22.197 1.00 46.78 167 ARG A O 1
ATOM 1261 N N . ARG A 1 168 ? 40.484 -41.463 -20.867 1.00 42.56 168 ARG A N 1
ATOM 1262 C CA . ARG A 1 168 ? 40.006 -41.093 -19.538 1.00 42.56 168 ARG A CA 1
ATOM 1263 C C . ARG A 1 168 ? 40.883 -39.990 -18.922 1.00 42.56 168 ARG A C 1
ATOM 1265 O O . ARG A 1 168 ? 42.019 -39.813 -19.352 1.00 42.56 168 ARG A O 1
ATOM 1272 N N . MET A 1 169 ? 40.393 -39.513 -17.769 1.00 39.38 169 MET A N 1
ATOM 1273 C CA . MET A 1 169 ? 41.108 -38.902 -16.631 1.00 39.38 169 MET A CA 1
ATOM 1274 C C . MET A 1 169 ? 41.388 -37.400 -16.790 1.00 39.38 169 MET A C 1
ATOM 1276 O O . MET A 1 169 ? 41.672 -36.952 -17.886 1.00 39.38 169 MET A O 1
ATOM 1280 N N . ASN A 1 170 ? 41.305 -36.557 -15.755 1.00 41.44 170 ASN A N 1
ATOM 1281 C CA . ASN A 1 170 ? 41.358 -36.782 -14.307 1.00 41.44 170 ASN A CA 1
ATOM 1282 C C . ASN A 1 170 ? 40.933 -35.514 -13.541 1.00 41.44 170 ASN A C 1
ATOM 1284 O O . ASN A 1 170 ? 41.213 -34.390 -13.943 1.00 41.44 170 ASN A O 1
ATOM 1288 N N . ALA A 1 171 ? 40.335 -35.750 -12.373 1.00 38.03 171 ALA A N 1
ATOM 1289 C CA . ALA A 1 171 ? 40.146 -34.794 -11.293 1.00 38.03 171 ALA A CA 1
ATOM 1290 C C . ALA A 1 171 ? 41.483 -34.288 -10.725 1.00 38.03 171 ALA A C 1
ATOM 1292 O O . ALA A 1 171 ? 42.432 -35.066 -10.603 1.00 38.03 171 ALA A O 1
ATOM 1293 N N . ARG A 1 172 ? 41.522 -33.029 -10.271 1.00 44.03 172 ARG A N 1
ATOM 1294 C CA . ARG A 1 172 ? 42.486 -32.579 -9.258 1.00 44.03 172 ARG A CA 1
ATOM 1295 C C . ARG A 1 172 ? 41.926 -31.454 -8.387 1.00 44.03 172 ARG A C 1
ATOM 1297 O O . ARG A 1 172 ? 41.770 -30.315 -8.804 1.00 44.03 172 ARG A O 1
ATOM 1304 N N . THR A 1 173 ? 41.652 -31.856 -7.155 1.00 38.12 173 THR A N 1
ATOM 1305 C CA . THR A 1 173 ? 41.529 -31.092 -5.915 1.00 38.12 173 THR A CA 1
ATOM 1306 C C . THR A 1 173 ? 42.767 -30.238 -5.619 1.00 38.12 173 THR A C 1
ATOM 1308 O O . THR A 1 173 ? 43.873 -30.766 -5.674 1.00 38.12 173 THR A O 1
ATOM 1311 N N . LEU A 1 174 ? 42.564 -28.995 -5.169 1.00 43.94 174 LEU A N 1
ATOM 1312 C CA . LEU A 1 174 ? 43.386 -28.240 -4.198 1.00 43.94 174 LEU A CA 1
ATOM 1313 C C . LEU A 1 174 ? 42.434 -27.191 -3.582 1.00 43.94 174 LEU A C 1
ATOM 1315 O O . LEU A 1 174 ? 41.958 -26.321 -4.296 1.00 43.94 174 LEU A O 1
ATOM 1319 N N . ARG A 1 175 ? 41.851 -27.363 -2.387 1.00 42.22 175 ARG A N 1
ATOM 1320 C CA . ARG A 1 175 ? 42.417 -27.213 -1.030 1.00 42.22 175 ARG A CA 1
ATOM 1321 C C . ARG A 1 175 ? 43.389 -26.036 -0.863 1.00 42.22 175 ARG A C 1
ATOM 1323 O O . ARG A 1 175 ? 44.545 -26.146 -1.244 1.00 42.22 175 ARG A O 1
ATOM 1330 N N . GLY A 1 176 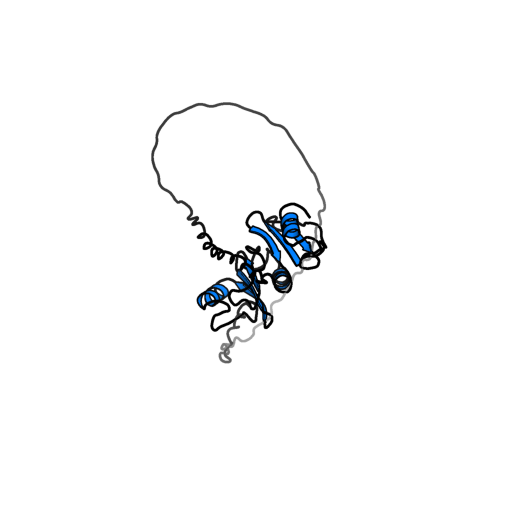? 42.928 -25.044 -0.097 1.00 31.86 176 GLY A N 1
ATOM 1331 C CA . GLY A 1 176 ? 43.727 -24.384 0.938 1.00 31.86 176 GLY A CA 1
ATOM 1332 C C . GLY A 1 176 ? 44.001 -22.899 0.718 1.00 31.86 176 GLY A C 1
ATOM 1333 O O . GLY A 1 176 ? 44.466 -22.510 -0.344 1.00 31.86 176 GLY A O 1
ATOM 1334 N N . GLY A 1 177 ? 43.799 -22.105 1.774 1.00 39.50 177 GLY A N 1
ATOM 1335 C CA . GLY A 1 177 ? 44.573 -20.876 1.963 1.00 39.50 177 GLY A CA 1
ATOM 1336 C C . GLY A 1 177 ? 43.784 -19.638 2.359 1.00 39.50 177 GLY A C 1
ATOM 1337 O O . GLY A 1 177 ? 43.717 -18.687 1.594 1.00 39.50 177 GLY A O 1
ATOM 1338 N N . VAL A 1 178 ? 43.244 -19.628 3.578 1.00 43.31 178 VAL A N 1
ATOM 1339 C CA . VAL A 1 178 ? 43.053 -18.392 4.351 1.00 43.31 178 VAL A CA 1
ATOM 1340 C C . VAL A 1 178 ? 44.426 -17.751 4.559 1.00 43.31 178 VAL A C 1
ATOM 1342 O O . VAL A 1 178 ? 45.323 -18.436 5.043 1.00 43.31 178 VAL A O 1
ATOM 1345 N N . LEU A 1 179 ? 44.578 -16.457 4.268 1.00 38.19 179 LEU A N 1
ATOM 1346 C CA . LEU A 1 179 ? 45.477 -15.597 5.038 1.00 38.19 179 LEU A CA 1
ATOM 1347 C C . LEU A 1 179 ? 45.097 -14.120 4.898 1.00 38.19 179 LEU A C 1
ATOM 1349 O O . LEU A 1 179 ? 45.144 -13.507 3.836 1.00 38.19 179 LEU A O 1
ATOM 1353 N N . LEU A 1 180 ? 44.679 -13.620 6.053 1.00 35.91 180 LEU A N 1
ATOM 1354 C CA . LEU A 1 180 ? 44.497 -12.249 6.478 1.00 35.91 180 LEU A CA 1
ATOM 1355 C C . LEU A 1 180 ? 45.867 -11.553 6.525 1.00 35.91 180 LEU A C 1
ATOM 1357 O O . LEU A 1 180 ? 46.744 -12.027 7.245 1.00 35.91 180 LEU A O 1
ATOM 1361 N N . THR A 1 181 ? 46.031 -10.409 5.856 1.00 37.94 181 THR A N 1
ATOM 1362 C CA . THR A 1 181 ? 47.150 -9.501 6.157 1.00 37.94 181 THR A CA 1
ATOM 1363 C C . THR A 1 181 ? 46.677 -8.053 6.150 1.00 37.94 181 THR A C 1
ATOM 1365 O O . THR A 1 181 ? 46.438 -7.444 5.111 1.00 37.94 181 THR A O 1
ATOM 1368 N N . LEU A 1 182 ? 46.530 -7.535 7.366 1.00 34.97 182 LEU A N 1
ATOM 1369 C CA . LEU A 1 182 ? 46.397 -6.134 7.737 1.00 34.97 182 LEU A CA 1
ATOM 1370 C C . LEU A 1 182 ? 47.789 -5.478 7.665 1.00 34.97 182 LEU A C 1
ATOM 1372 O O . LEU A 1 182 ? 48.724 -5.992 8.275 1.00 34.97 182 LEU A O 1
ATOM 1376 N N . ALA A 1 183 ? 47.928 -4.343 6.979 1.00 41.97 183 ALA A N 1
ATOM 1377 C CA . ALA A 1 183 ? 49.109 -3.484 7.083 1.00 41.97 183 ALA A CA 1
ATOM 1378 C C . ALA A 1 183 ? 48.694 -2.005 7.018 1.00 41.97 183 ALA A C 1
ATOM 1380 O O . ALA A 1 183 ? 48.291 -1.496 5.975 1.00 41.97 183 ALA A O 1
ATOM 1381 N N . LEU A 1 184 ? 48.776 -1.335 8.169 1.00 50.44 184 LEU A N 1
ATOM 1382 C CA . LEU A 1 184 ? 48.832 0.120 8.303 1.00 50.44 184 LEU A CA 1
ATOM 1383 C C . LEU A 1 184 ? 50.270 0.591 8.025 1.00 50.44 184 LEU A C 1
ATOM 1385 O O . LEU A 1 184 ? 51.195 -0.035 8.534 1.00 50.44 184 LEU A O 1
ATOM 1389 N N . LEU A 1 185 ? 50.444 1.701 7.297 1.00 39.34 185 LEU A N 1
ATOM 1390 C CA . LEU A 1 185 ? 51.111 2.948 7.737 1.00 39.34 185 LEU A CA 1
ATOM 1391 C C . LEU A 1 185 ? 51.456 3.858 6.527 1.00 39.34 185 LEU A C 1
ATOM 1393 O O . LEU A 1 185 ? 52.075 3.431 5.559 1.00 39.34 185 LEU A O 1
ATOM 1397 N N . LEU A 1 186 ? 51.060 5.132 6.638 1.00 48.22 186 LEU A N 1
ATOM 1398 C CA . LEU A 1 186 ? 51.517 6.328 5.889 1.00 48.22 186 LEU A CA 1
ATOM 1399 C C . LEU A 1 186 ? 52.970 6.714 6.324 1.00 48.22 186 LEU A C 1
ATOM 1401 O O . LEU A 1 186 ? 53.482 6.000 7.190 1.00 48.22 186 LEU A O 1
ATOM 1405 N N . PRO A 1 187 ? 53.633 7.836 5.907 1.00 54.59 187 PRO A N 1
ATOM 1406 C CA . PRO A 1 187 ? 53.227 8.966 5.039 1.00 54.59 187 PRO A CA 1
ATOM 1407 C C . PRO A 1 187 ? 54.298 9.521 4.048 1.00 54.59 187 PRO A C 1
ATOM 1409 O O . PRO A 1 187 ? 55.493 9.299 4.189 1.00 54.59 187 PRO A O 1
ATOM 1412 N N . GLY A 1 188 ? 53.837 10.389 3.132 1.00 38.47 188 GLY A N 1
ATOM 1413 C CA . GLY A 1 188 ? 54.458 11.692 2.833 1.00 38.47 188 GLY A CA 1
ATOM 1414 C C . GLY A 1 188 ? 55.631 11.764 1.846 1.00 38.47 188 GLY A C 1
ATOM 1415 O O . GLY A 1 188 ? 56.740 11.374 2.171 1.00 38.47 188 GLY A O 1
ATOM 1416 N N . CYS A 1 189 ? 55.422 12.443 0.711 1.00 36.88 189 CYS A N 1
ATOM 1417 C CA . CYS A 1 189 ? 56.459 13.277 0.096 1.00 36.88 189 CYS A CA 1
ATOM 1418 C C . CYS A 1 189 ? 55.833 14.427 -0.706 1.00 36.88 189 CYS A C 1
ATOM 1420 O O . CYS A 1 189 ? 54.896 14.252 -1.479 1.00 36.88 189 CYS A O 1
ATOM 1422 N N . THR A 1 190 ? 56.367 15.611 -0.429 1.00 46.75 190 THR A N 1
ATOM 1423 C CA . THR A 1 190 ? 56.039 16.936 -0.956 1.00 46.75 190 THR A CA 1
ATOM 1424 C C . THR A 1 190 ? 56.574 17.138 -2.379 1.00 46.75 190 THR A C 1
ATOM 1426 O O . THR A 1 190 ? 57.613 16.571 -2.704 1.00 46.75 190 THR A O 1
ATOM 1429 N N . SER A 1 191 ? 55.903 17.958 -3.199 1.00 46.88 191 SER A N 1
ATOM 1430 C CA . SER A 1 191 ? 56.501 19.075 -3.967 1.00 46.88 191 SER A CA 1
ATOM 1431 C C . SER A 1 191 ? 55.507 19.618 -5.007 1.00 46.88 191 SER A C 1
ATOM 1433 O O . SER A 1 191 ? 55.039 18.875 -5.866 1.00 46.88 191 SER A O 1
ATOM 1435 N N . GLY A 1 192 ? 55.233 20.929 -4.957 1.00 44.84 192 GLY A N 1
ATOM 1436 C CA . GLY A 1 192 ? 54.730 21.717 -6.099 1.00 44.84 192 GLY A CA 1
ATOM 1437 C C . GLY A 1 192 ? 55.834 21.953 -7.148 1.00 44.84 192 GLY A C 1
ATOM 1438 O O . GLY A 1 192 ? 56.960 21.492 -6.926 1.00 44.84 192 GLY A O 1
ATOM 1439 N N . PRO A 1 193 ? 55.559 22.656 -8.270 1.00 60.44 193 PRO A N 1
ATOM 1440 C CA . PRO A 1 193 ? 55.178 24.071 -8.219 1.00 60.44 193 PRO A CA 1
ATOM 1441 C C . PRO A 1 193 ? 54.097 24.546 -9.220 1.00 60.44 193 PRO A C 1
ATOM 1443 O O . PRO A 1 193 ? 53.644 23.834 -10.112 1.00 60.44 193 PRO A O 1
ATOM 1446 N N . ASP A 1 194 ? 53.726 25.802 -8.982 1.00 44.12 194 ASP A N 1
ATOM 1447 C CA . ASP A 1 194 ? 52.768 26.713 -9.612 1.00 44.12 194 ASP A CA 1
ATOM 1448 C C . ASP A 1 194 ? 53.066 27.031 -11.094 1.00 44.12 194 ASP A C 1
ATOM 1450 O O . ASP A 1 194 ? 54.212 27.331 -11.434 1.00 44.12 194 ASP A O 1
ATOM 1454 N N . VAL A 1 195 ? 52.036 27.031 -11.955 1.00 48.53 195 VAL A N 1
ATOM 1455 C CA . VAL A 1 195 ? 52.029 27.788 -13.221 1.00 48.53 195 VAL A CA 1
ATOM 1456 C C . VAL A 1 195 ? 50.604 28.252 -13.546 1.00 48.53 195 VAL A C 1
ATOM 1458 O O . VAL A 1 195 ? 49.715 27.474 -13.891 1.00 48.53 195 VAL A O 1
ATOM 1461 N N . THR A 1 196 ? 50.420 29.562 -13.471 1.00 42.56 196 THR A N 1
ATOM 1462 C CA . THR A 1 196 ? 49.306 30.351 -13.996 1.00 42.56 196 THR A CA 1
ATOM 1463 C C . THR A 1 196 ? 49.158 30.182 -15.515 1.00 42.56 196 THR A C 1
ATOM 1465 O O . THR A 1 196 ? 50.145 30.348 -16.226 1.00 42.56 196 THR A O 1
ATOM 1468 N N . ALA A 1 197 ? 47.935 29.952 -16.020 1.00 33.62 197 ALA A N 1
ATOM 1469 C CA . ALA A 1 197 ? 47.298 30.722 -17.111 1.00 33.62 197 ALA A CA 1
ATOM 1470 C C . ALA A 1 197 ? 46.236 29.945 -17.919 1.00 33.62 197 ALA A C 1
ATOM 1472 O O . ALA A 1 197 ? 46.367 28.763 -18.213 1.00 33.62 197 ALA A O 1
ATOM 1473 N N . ALA A 1 198 ? 45.276 30.746 -18.395 1.00 36.16 198 ALA A N 1
ATOM 1474 C CA . ALA A 1 198 ? 44.470 30.597 -19.607 1.00 36.16 198 ALA A CA 1
ATOM 1475 C C . ALA A 1 198 ? 43.183 29.755 -19.539 1.00 36.16 198 ALA A C 1
ATOM 1477 O O . ALA A 1 198 ? 43.152 28.535 -19.667 1.00 36.16 198 ALA A O 1
ATOM 1478 N N . ALA A 1 199 ? 42.078 30.501 -19.479 1.00 42.00 199 ALA A N 1
ATOM 1479 C CA . ALA A 1 199 ? 40.784 30.104 -19.997 1.00 42.00 199 ALA A CA 1
ATOM 1480 C C . ALA A 1 199 ? 40.873 29.709 -21.481 1.00 42.00 199 ALA A C 1
ATOM 1482 O O . ALA A 1 199 ? 41.471 30.435 -22.274 1.00 42.00 199 ALA A O 1
ATOM 1483 N N . SER A 1 200 ? 40.197 28.623 -21.863 1.00 34.28 200 SER A N 1
ATOM 1484 C CA . SER A 1 200 ? 39.474 28.512 -23.135 1.00 34.28 200 SER A CA 1
ATOM 1485 C C . SER A 1 200 ? 38.516 27.322 -23.123 1.00 34.28 200 SER A C 1
ATOM 1487 O O . SER A 1 200 ? 38.863 26.181 -22.840 1.00 34.28 200 SER A O 1
ATOM 1489 N N . THR A 1 201 ? 37.281 27.671 -23.439 1.00 41.84 201 THR A N 1
ATOM 1490 C CA . THR A 1 201 ? 36.088 26.895 -23.749 1.00 41.84 201 THR A CA 1
ATOM 1491 C C . THR A 1 201 ? 36.363 25.676 -24.636 1.00 41.84 201 THR A C 1
ATOM 1493 O O . THR A 1 201 ? 36.966 25.824 -25.694 1.00 41.84 201 THR A O 1
ATOM 1496 N N . THR A 1 202 ? 35.830 24.497 -24.293 1.00 40.31 202 THR A N 1
ATOM 1497 C CA . THR A 1 202 ? 35.413 23.481 -25.279 1.00 40.31 202 THR A CA 1
ATOM 1498 C C . THR A 1 202 ? 34.301 22.592 -24.712 1.00 40.31 202 THR A C 1
ATOM 1500 O O . THR A 1 202 ? 34.361 22.084 -23.597 1.00 40.31 202 THR A O 1
ATOM 1503 N N . SER A 1 203 ? 33.263 22.492 -25.535 1.00 43.41 203 SER A N 1
ATOM 1504 C CA . SER A 1 203 ? 32.002 21.764 -25.427 1.00 43.41 203 SER A CA 1
ATOM 1505 C C . SER A 1 203 ? 32.168 20.238 -25.344 1.00 43.41 203 SER A C 1
ATOM 1507 O O . SER A 1 203 ? 33.019 19.684 -26.036 1.00 43.41 203 SER A O 1
ATOM 1509 N N . GLY A 1 204 ? 31.308 19.547 -24.579 1.00 37.09 204 GLY A N 1
ATOM 1510 C CA . GLY A 1 204 ? 31.190 18.085 -24.662 1.00 37.09 204 GLY A CA 1
ATOM 1511 C C . GLY A 1 204 ? 30.352 17.408 -23.569 1.00 37.09 204 GLY A C 1
ATOM 1512 O O . GLY A 1 204 ? 30.888 16.996 -22.551 1.00 37.09 204 GLY A O 1
ATOM 1513 N N . SER A 1 205 ? 29.055 17.236 -23.848 1.00 38.97 205 SER A N 1
ATOM 1514 C CA . SER A 1 205 ? 28.166 16.151 -23.374 1.00 38.97 205 SER A CA 1
ATOM 1515 C C . SER A 1 205 ? 27.838 16.033 -21.872 1.00 38.97 205 SER A C 1
ATOM 1517 O O . SER A 1 205 ? 28.466 15.289 -21.123 1.00 38.97 205 SER A O 1
ATOM 1519 N N . ARG A 1 206 ? 26.735 16.677 -21.457 1.00 45.44 206 ARG A N 1
ATOM 1520 C CA . ARG A 1 206 ? 26.002 16.353 -20.218 1.00 45.44 206 ARG A CA 1
ATOM 1521 C C . ARG A 1 206 ? 25.178 15.064 -20.404 1.00 45.44 206 ARG A C 1
ATOM 1523 O O . ARG A 1 206 ? 24.512 14.950 -21.432 1.00 45.44 206 ARG A O 1
ATOM 1530 N N . PRO A 1 207 ? 25.134 14.141 -19.428 1.00 41.06 207 PRO A N 1
ATOM 1531 C CA . PRO A 1 207 ? 24.076 13.140 -19.364 1.00 41.06 207 PRO A CA 1
ATOM 1532 C C . PRO A 1 207 ? 22.755 13.824 -18.980 1.00 41.06 207 PRO A C 1
ATOM 1534 O O . PRO A 1 207 ? 22.690 14.563 -17.996 1.00 41.06 207 PRO A O 1
ATOM 1537 N N . SER A 1 208 ? 21.711 13.602 -19.776 1.00 43.75 208 SER A N 1
ATOM 1538 C CA . SER A 1 208 ? 20.343 14.032 -19.482 1.00 43.75 208 SER A CA 1
ATOM 1539 C C . SER A 1 208 ? 19.784 13.226 -18.308 1.00 43.75 208 SER A C 1
ATOM 1541 O O . SER A 1 208 ? 19.129 12.206 -18.498 1.00 43.75 208 SER A O 1
ATOM 1543 N N . SER A 1 209 ? 20.065 13.676 -17.089 1.00 46.53 209 SER A N 1
ATOM 1544 C CA . SER A 1 209 ? 19.290 13.316 -15.904 1.00 46.53 209 SER A CA 1
ATOM 1545 C C . SER A 1 209 ? 18.140 14.307 -15.804 1.00 46.53 209 SER A C 1
ATOM 1547 O O . SER A 1 209 ? 18.277 15.345 -15.161 1.00 46.53 209 SER A O 1
ATOM 1549 N N . ASP A 1 210 ? 17.043 14.033 -16.503 1.00 51.94 210 ASP A N 1
ATOM 1550 C CA . ASP A 1 210 ? 15.801 14.765 -16.270 1.00 51.94 210 ASP A CA 1
ATOM 1551 C C . ASP A 1 210 ? 15.178 14.187 -14.985 1.00 51.94 210 ASP A C 1
ATOM 1553 O O . ASP A 1 210 ? 14.894 12.984 -14.948 1.00 51.94 210 ASP A O 1
ATOM 1557 N N . PRO A 1 211 ? 15.059 14.952 -13.884 1.00 50.97 211 PRO A N 1
ATOM 1558 C CA . PRO A 1 211 ? 14.405 14.454 -12.684 1.00 50.97 211 PRO A CA 1
ATOM 1559 C C . PRO A 1 211 ? 12.920 14.225 -12.981 1.00 50.97 211 PRO A C 1
ATOM 1561 O O . PRO A 1 211 ? 12.258 15.081 -13.567 1.00 50.97 211 PRO A O 1
ATOM 1564 N N . SER A 1 212 ? 12.390 13.072 -12.563 1.00 55.88 212 SER A N 1
ATOM 1565 C CA . SER A 1 212 ? 10.954 12.782 -12.610 1.00 55.88 212 SER A CA 1
ATOM 1566 C C . SER A 1 212 ? 10.138 13.973 -12.082 1.00 55.88 212 SER A C 1
ATOM 1568 O O . SER A 1 212 ? 10.525 14.558 -11.064 1.00 55.88 212 SER A O 1
ATOM 1570 N N . PRO A 1 213 ? 9.015 14.341 -12.727 1.00 60.09 213 PRO A N 1
ATOM 1571 C CA . PRO A 1 213 ? 8.185 15.440 -12.253 1.00 60.09 213 PRO A CA 1
ATOM 1572 C C . PRO A 1 213 ? 7.699 15.156 -10.821 1.00 60.09 213 PRO A C 1
ATOM 1574 O O . PRO A 1 213 ? 7.406 14.000 -10.496 1.00 60.09 213 PRO A O 1
ATOM 1577 N N . PRO A 1 214 ? 7.618 16.180 -9.952 1.00 58.97 214 PRO A N 1
ATOM 1578 C CA . PRO A 1 214 ? 7.157 15.997 -8.583 1.00 58.97 214 PRO A CA 1
ATOM 1579 C C . PRO A 1 214 ? 5.716 15.459 -8.571 1.00 58.97 214 PRO A C 1
ATOM 1581 O O . PRO A 1 214 ? 4.926 15.818 -9.452 1.00 58.97 214 PRO A O 1
ATOM 1584 N N . PRO A 1 215 ? 5.353 14.615 -7.586 1.00 64.56 215 PRO A N 1
ATOM 1585 C CA . PRO A 1 215 ? 3.981 14.143 -7.446 1.00 64.56 215 PRO A CA 1
ATOM 1586 C C . PRO A 1 215 ? 3.032 15.338 -7.300 1.00 64.56 215 PRO A C 1
ATOM 1588 O O . PRO A 1 215 ? 3.362 16.331 -6.648 1.00 64.56 215 PRO A O 1
ATOM 1591 N N . SER A 1 216 ? 1.859 15.251 -7.932 1.00 74.25 216 SER A N 1
ATOM 1592 C CA . SER A 1 216 ? 0.831 16.291 -7.854 1.00 74.25 216 SER A CA 1
ATOM 1593 C C . SER A 1 216 ? 0.488 16.614 -6.391 1.00 74.25 216 SER A C 1
ATOM 1595 O O . SER A 1 216 ? 0.443 15.697 -5.566 1.00 74.25 216 SER A O 1
ATOM 1597 N N . PRO A 1 217 ? 0.248 17.894 -6.046 1.00 53.84 217 PRO A N 1
ATOM 1598 C CA . PRO A 1 217 ? -0.050 18.278 -4.673 1.00 53.84 217 PRO A CA 1
ATOM 1599 C C . PRO A 1 217 ? -1.320 17.575 -4.185 1.00 53.84 217 PRO A C 1
ATOM 1601 O O . PRO A 1 217 ? -2.322 17.511 -4.900 1.00 53.84 217 PRO A O 1
ATOM 1604 N N . LEU A 1 218 ? -1.256 17.046 -2.961 1.00 58.75 218 LEU A N 1
ATOM 1605 C CA . LEU A 1 218 ? -2.391 16.431 -2.276 1.00 58.75 218 LEU A CA 1
ATOM 1606 C C . LEU A 1 218 ? -3.574 17.416 -2.216 1.00 58.75 218 LEU A C 1
ATOM 1608 O O . LEU A 1 218 ? -3.350 18.615 -2.018 1.00 58.75 218 LEU A O 1
ATOM 1612 N N . PRO A 1 219 ? -4.827 16.943 -2.350 1.00 58.47 219 PRO A N 1
ATOM 1613 C CA . PRO A 1 219 ? -5.993 17.797 -2.170 1.00 58.47 219 PRO A CA 1
ATOM 1614 C C . PRO A 1 219 ? -6.008 18.366 -0.745 1.00 58.47 219 PRO A C 1
ATOM 1616 O O . PRO A 1 219 ? -5.880 17.629 0.234 1.00 58.47 219 PRO A O 1
ATOM 1619 N N . THR A 1 220 ? -6.153 19.687 -0.631 1.00 61.66 220 THR A N 1
ATOM 1620 C CA . THR A 1 220 ? -6.257 20.392 0.652 1.00 61.66 220 THR A CA 1
ATOM 1621 C C . THR A 1 220 ? -7.432 19.825 1.458 1.00 61.66 220 THR A C 1
ATOM 1623 O O . THR A 1 220 ? -8.531 19.718 0.903 1.00 61.66 220 THR A O 1
ATOM 1626 N N . PRO A 1 221 ? -7.255 19.468 2.746 1.00 54.91 221 PRO A N 1
ATOM 1627 C CA . PRO A 1 221 ? -8.365 18.992 3.562 1.00 54.91 221 PRO A CA 1
ATOM 1628 C C . PRO A 1 221 ? -9.439 20.082 3.665 1.00 54.91 221 PRO A C 1
ATOM 1630 O O . PRO A 1 221 ? -9.129 21.249 3.920 1.00 54.91 221 PRO A O 1
ATOM 1633 N N . LEU A 1 222 ? -10.703 19.703 3.449 1.00 65.06 222 LEU A N 1
ATOM 1634 C CA . LEU A 1 222 ? -11.838 20.596 3.677 1.00 65.06 222 LEU A CA 1
ATOM 1635 C C . LEU A 1 222 ? -11.852 21.068 5.143 1.00 65.06 222 LEU A C 1
ATOM 1637 O O . LEU A 1 222 ? -11.535 20.278 6.036 1.00 65.06 222 LEU A O 1
ATOM 1641 N N . PRO A 1 223 ? -12.239 22.329 5.411 1.00 59.34 223 PRO A N 1
ATOM 1642 C CA . PRO A 1 223 ? -12.352 22.829 6.774 1.00 59.34 223 PRO A CA 1
ATOM 1643 C C . PRO A 1 223 ? -13.388 22.016 7.559 1.00 59.34 223 PRO A C 1
ATOM 1645 O O . PRO A 1 223 ? -14.505 21.790 7.091 1.00 59.34 223 PRO A O 1
ATOM 1648 N N . THR A 1 224 ? -13.010 21.588 8.764 1.00 69.50 224 THR A N 1
ATOM 1649 C CA . THR A 1 224 ? -13.887 20.881 9.704 1.00 69.50 224 THR A CA 1
ATOM 1650 C C . THR A 1 224 ? -15.136 21.724 9.993 1.00 69.50 224 THR A C 1
ATOM 1652 O O . THR A 1 224 ? -14.991 22.901 10.338 1.00 69.50 224 THR A O 1
ATOM 1655 N N . PRO A 1 225 ? -16.360 21.171 9.884 1.00 62.81 225 PRO A N 1
ATOM 1656 C CA . PRO A 1 225 ? -17.563 21.908 10.251 1.00 62.81 225 PRO A CA 1
ATOM 1657 C C . PRO A 1 225 ? -17.537 22.250 11.748 1.00 62.81 225 PRO A C 1
ATOM 1659 O O . PRO A 1 225 ? -17.251 21.394 12.587 1.00 62.81 225 PRO A O 1
ATOM 1662 N N . LEU A 1 226 ? -17.824 23.514 12.078 1.00 68.56 226 LEU A N 1
ATOM 1663 C CA . LEU A 1 226 ? -17.961 23.982 13.460 1.00 68.56 226 LEU A CA 1
ATOM 1664 C C . LEU A 1 226 ? -19.075 23.204 14.186 1.00 68.56 226 LEU A C 1
ATOM 1666 O O . LEU A 1 226 ? -20.112 22.922 13.577 1.00 68.56 226 LEU A O 1
ATOM 1670 N N . PRO A 1 227 ? -18.905 22.894 15.486 1.00 62.31 227 PRO A N 1
ATOM 1671 C CA . PRO A 1 227 ? -19.956 22.264 16.271 1.00 62.31 227 PRO A CA 1
ATOM 1672 C C . PRO A 1 227 ? -21.192 23.167 16.312 1.00 62.31 227 PRO A C 1
ATOM 1674 O O . PRO A 1 227 ? -21.107 24.358 16.616 1.00 62.31 227 PRO A O 1
ATOM 1677 N N . THR A 1 228 ? -22.350 22.592 15.992 1.00 66.50 228 THR A N 1
ATOM 1678 C CA . THR A 1 228 ? -23.642 23.273 16.090 1.00 66.50 228 THR A CA 1
ATOM 1679 C C . THR A 1 228 ? -23.926 23.583 17.564 1.00 66.50 228 THR A C 1
ATOM 1681 O O . THR A 1 228 ? -23.867 22.661 18.380 1.00 66.50 228 THR A O 1
ATOM 1684 N N . PRO A 1 229 ? -24.220 2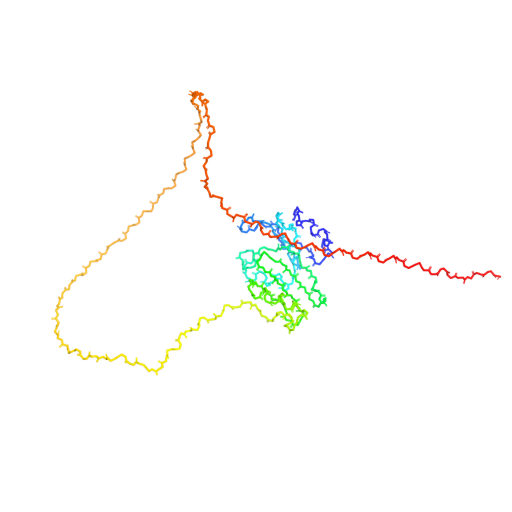4.838 17.949 1.00 64.56 229 PRO A N 1
ATOM 1685 C CA . PRO A 1 229 ? -24.592 25.135 19.324 1.00 64.56 229 PRO A CA 1
ATOM 1686 C C . PRO A 1 229 ? -25.936 24.471 19.644 1.00 64.56 229 PRO A C 1
ATOM 1688 O O . PRO A 1 229 ? -26.938 24.708 18.969 1.00 64.56 229 PRO A O 1
ATOM 1691 N N . THR A 1 230 ? -25.949 23.628 20.676 1.00 70.06 230 THR A N 1
ATOM 1692 C CA . THR A 1 230 ? -27.168 23.054 21.254 1.00 70.06 230 THR A CA 1
ATOM 1693 C C . THR A 1 230 ? -28.094 24.187 21.707 1.00 70.06 230 THR A C 1
ATOM 1695 O O . THR A 1 230 ? -27.641 25.049 22.466 1.00 70.06 230 THR A O 1
ATOM 1698 N N . PRO A 1 231 ? -29.376 24.222 21.296 1.00 62.12 231 PRO A N 1
ATOM 1699 C CA . PRO A 1 231 ? -30.307 25.213 21.812 1.00 62.12 231 PRO A CA 1
ATOM 1700 C C . PRO A 1 231 ? -30.537 24.954 23.304 1.00 62.12 231 PRO A C 1
ATOM 1702 O O . PRO A 1 231 ? -31.042 23.901 23.697 1.00 62.12 231 PRO A O 1
ATOM 1705 N N . ALA A 1 232 ? -30.139 25.915 24.138 1.00 59.28 232 ALA A N 1
ATOM 1706 C CA . ALA A 1 232 ? -30.531 25.959 25.536 1.00 59.28 232 ALA A CA 1
ATOM 1707 C C . ALA A 1 232 ? -32.057 26.096 25.589 1.00 59.28 232 ALA A C 1
ATOM 1709 O O . ALA A 1 232 ? -32.619 27.070 25.088 1.00 59.28 232 ALA A O 1
ATOM 1710 N N . GLY A 1 233 ? -32.716 25.074 26.132 1.00 55.91 233 GLY A N 1
ATOM 1711 C CA . GLY A 1 233 ? -34.158 25.060 26.315 1.00 55.91 233 GLY A CA 1
ATOM 1712 C C . GLY A 1 233 ? -34.606 26.216 27.203 1.00 55.91 233 GLY A C 1
ATOM 1713 O O . GLY A 1 233 ? -34.120 26.377 28.322 1.00 55.91 233 GLY A O 1
ATOM 1714 N N . SER A 1 234 ? -35.543 26.999 26.679 1.00 57.78 234 SER A N 1
ATOM 1715 C CA . SER A 1 234 ? -36.362 27.942 27.429 1.00 57.78 234 SER A CA 1
ATOM 1716 C C . SER A 1 234 ? -37.243 27.208 28.441 1.00 57.78 234 SER A C 1
ATOM 1718 O O . SER A 1 234 ? -37.971 26.288 28.074 1.00 57.78 234 SER A O 1
ATOM 1720 N N . ALA A 1 235 ? -37.198 27.661 29.689 1.00 53.84 235 ALA A N 1
ATOM 1721 C CA . ALA A 1 235 ? -38.267 27.596 30.691 1.00 53.84 235 ALA A CA 1
ATOM 1722 C C . ALA A 1 235 ? -37.819 28.560 31.803 1.00 53.84 235 ALA A C 1
ATOM 1724 O O . ALA A 1 235 ? -36.950 28.232 32.605 1.00 53.84 235 ALA A O 1
ATOM 1725 N N . GLU A 1 236 ? -38.039 29.865 31.666 1.00 52.41 236 GLU A N 1
ATOM 1726 C CA . GLU A 1 236 ? -39.299 30.592 31.883 1.00 52.41 236 GLU A CA 1
ATOM 1727 C C . GLU A 1 236 ? -39.907 30.336 33.269 1.00 52.41 236 GLU A C 1
ATOM 1729 O O . GLU A 1 236 ? -40.235 29.217 33.654 1.00 52.41 236 GLU A O 1
ATOM 1734 N N . ALA A 1 237 ? -39.959 31.437 34.012 1.00 46.94 237 ALA A N 1
ATOM 1735 C CA . ALA A 1 237 ? -40.429 31.586 35.370 1.00 46.94 237 ALA A CA 1
ATOM 1736 C C . ALA A 1 237 ? -41.954 31.471 35.477 1.00 46.94 237 ALA A C 1
ATOM 1738 O O . ALA A 1 237 ? -42.661 31.989 34.616 1.00 46.94 237 ALA A O 1
ATOM 1739 N N . ALA A 1 238 ? -42.425 30.898 36.586 1.00 52.00 238 ALA A N 1
ATOM 1740 C CA . ALA A 1 238 ? -43.512 31.408 37.432 1.00 52.00 238 ALA A CA 1
ATOM 1741 C C . ALA A 1 238 ? -43.644 30.516 38.673 1.00 52.00 238 ALA A C 1
ATOM 1743 O O . ALA A 1 238 ? -43.738 29.281 38.500 1.00 52.00 238 ALA A O 1
#

Secondary structure (DSSP, 8-state):
--HHHHHHHHHTTGGGSSS-SBSS--EE-TTSS-EEEEETTEEEEEETTTEEEEEEHHHHHHHHHTTGGGSTT-SBSS--EE-TTSSSEEEEETTEEEEEETTTEEEEEEHHHHHHHHTTTGGGSTT-S--S-------------S------------------------------------------------------------------PPPPPPPPPPPPPPPPPPP-------

Sequence (238 aa):
MRGGILAAWAADGFERGRLGYPTTEETATVDGSGAFGWFQGGAVYWSPATGAQVMSGDILAAWVAQGFEQGPLGSPTTGEHPTADGRGSATWFQHGATYRSPATGAHWLTGPILAAWVAQDFERGPLGYPVSDPHPRGRRHPRRLPGRQPDRHRHRPGGPGDRGGSRRMNARTLRGGVLLTLALLLPGCTSGPDVTAAASTTSGSRPSSDPSPPPSPLPTPLPTPLPTPTPAGSAEAA

Foldseek 3Di:
DDDLQVVVCVVQVHLVGLQHHWPDPWAADPVNQWIKTHGPFFIWTAGPQQGIATEGDQQRVQCVVQPHLVGQQHHWNHHWDADPVRQWTKTHGPFWIWIAGPVQTIEIDGDPRRVVCVVQVHLVGPVHDDNYYDDPDPPPPPPPDPDDDPPPDDDDDDDDDDDDDDDDDDDDDDDDDDDDDDDDDDDDDDDDDDDDDDDDDDDDDDDPPDDDDDPDDDPDDDDDDDDDDDDDDDDDDD